Protein AF-A0A034W666-F1 (afdb_monomer)

Sequence (323 aa):
MLRTIAVLEVQRMRVHKQLEELELARQRYLNDPELLLQKLRNNEEIIAPNYMTIEKLPEITTNLDLLPPVDIKIKEESDPDTKPATVRGRVIDESKPETFNQLWSCEEQRRLEELLIEYPAEAIESRRYVKIAKALGNRTPQQVCSRVQKYFQKLHDAGLPIPGRRPKNRRGGQSKAKHFFRPTTFFPAFNVPVHMPEDDFLMGDLQTSSSPLPTDARKVLTETPLEDAIANGIEVQNDDDRERIIKILTMIKDEKLKTPEGYNPDPLAAMCETCRVRAISRLRFRCNTCYIYLNQCSDCIVTQLLAHNFEHLSHDVVTESDL

Foldseek 3Di:
DVVVVVLVVVVVVVVVVLVVQVVVLVVVCVVPVVVVVVCVVVVHDSGDDDDDDDDDDDDDPDCPVVDDPPPPPPPDDDDDDDDADDDPNHGDDPPDDPCPNDDQDLVNLVLLVVLCVVQDDDPDVLVSLCVSCVVSVSDDSVRSVVVLLVLQVVCVLVVHDRRDDRDPPDDDDPDDDDDPPDDDSSCPVSPDDPDDPPPPPDPPPPDDDDDDDDDDDDDDDDDDDDDPPPPDDDDPPDPLLVVLLVVLVVVLVVVCVVCVVDDDDDPPADAAPVPRPHHFDPFFKAFPVVRDTNRHYSVVVNVCSVVVNPPCSVTDIDTPVPD

InterPro domains:
  IPR001005 SANT/Myb domain [PS50090] (96-152)
  IPR001005 SANT/Myb domain [SM00717] (100-154)
  IPR001005 SANT/Myb domain [cd00167] (104-155)
  IPR009057 Homedomain-like superfamily [SSF46689] (83-157)
  IPR017930 Myb domain [PS51294] (104-156)
  IPR037830 ZZ-type zinc finger-containing protein 3 [PTHR22705] (75-316)

Radius of gyration: 34.13 Å; Cα contacts (8 Å, |Δi|>4): 183; chains: 1; bounding box: 84×70×83 Å

Mean predicted aligned error: 22.94 Å

Structure (mmCIF, N/CA/C/O backbone):
data_AF-A0A034W666-F1
#
_entry.id   AF-A0A034W666-F1
#
loop_
_atom_site.group_PDB
_atom_site.id
_atom_site.type_symbol
_atom_site.label_atom_id
_atom_site.label_alt_id
_atom_site.label_comp_id
_atom_site.label_asym_id
_atom_site.label_entity_id
_atom_site.label_seq_id
_atom_site.pdbx_PDB_ins_code
_atom_site.Cartn_x
_atom_site.Cartn_y
_atom_site.Cartn_z
_atom_site.occupancy
_atom_site.B_iso_or_equiv
_atom_site.auth_seq_id
_atom_site.auth_comp_id
_atom_site.auth_asym_id
_atom_site.auth_atom_id
_atom_site.pdbx_PDB_model_num
ATOM 1 N N . MET A 1 1 ? 7.575 -21.006 3.310 1.00 70.31 1 MET A N 1
ATOM 2 C CA . MET A 1 1 ? 7.474 -20.289 2.012 1.00 70.31 1 MET A CA 1
ATOM 3 C C . MET A 1 1 ? 6.401 -20.917 1.129 1.00 70.31 1 MET A C 1
ATOM 5 O O . MET A 1 1 ? 5.254 -20.747 1.494 1.00 70.31 1 MET A O 1
ATOM 9 N N . LEU A 1 2 ? 6.692 -21.681 0.061 1.00 76.06 2 LEU A N 1
ATOM 10 C CA . LEU A 1 2 ? 5.650 -22.131 -0.895 1.00 76.06 2 LEU A CA 1
ATOM 11 C C . LEU A 1 2 ? 4.461 -22.881 -0.257 1.00 76.06 2 LEU A C 1
ATOM 13 O O . LEU A 1 2 ? 3.321 -22.583 -0.590 1.00 76.06 2 LEU A O 1
ATOM 17 N N . ARG A 1 3 ? 4.706 -23.790 0.702 1.00 78.19 3 ARG A N 1
ATOM 18 C CA . ARG A 1 3 ? 3.624 -24.459 1.457 1.00 78.19 3 ARG A CA 1
ATOM 19 C C . ARG A 1 3 ? 2.762 -23.461 2.238 1.00 78.19 3 ARG A C 1
ATOM 21 O O . ARG A 1 3 ? 1.547 -23.511 2.136 1.00 78.19 3 ARG A O 1
ATOM 28 N N . THR A 1 4 ? 3.394 -22.530 2.954 1.00 81.88 4 THR A N 1
ATOM 29 C CA . THR A 1 4 ? 2.714 -21.456 3.695 1.00 81.88 4 THR A CA 1
ATOM 30 C C . THR A 1 4 ? 1.867 -20.585 2.767 1.00 81.88 4 THR A C 1
ATOM 32 O O . THR A 1 4 ? 0.729 -20.290 3.091 1.00 81.88 4 THR A O 1
ATOM 35 N N . ILE A 1 5 ? 2.393 -20.214 1.593 1.00 84.44 5 ILE A N 1
ATOM 36 C CA . ILE A 1 5 ? 1.669 -19.400 0.603 1.00 84.44 5 ILE A CA 1
ATOM 37 C C . ILE A 1 5 ? 0.406 -20.134 0.133 1.00 84.44 5 ILE A C 1
ATOM 39 O O . ILE A 1 5 ? -0.671 -19.553 0.177 1.00 84.44 5 ILE A O 1
ATOM 43 N N . ALA A 1 6 ? 0.512 -21.420 -0.217 1.00 85.75 6 ALA A N 1
ATOM 44 C CA . ALA A 1 6 ? -0.645 -22.225 -0.611 1.00 85.75 6 ALA A CA 1
ATOM 45 C C . ALA A 1 6 ? -1.686 -22.373 0.521 1.00 85.75 6 ALA A C 1
ATOM 47 O O . ALA A 1 6 ? -2.885 -22.318 0.263 1.00 85.75 6 ALA A O 1
ATOM 48 N N . VAL A 1 7 ? -1.249 -22.519 1.779 1.00 84.94 7 VAL A N 1
ATOM 49 C CA . VAL A 1 7 ? -2.152 -22.565 2.945 1.00 84.94 7 VAL A CA 1
ATOM 50 C C . VAL A 1 7 ? -2.870 -21.225 3.147 1.00 84.94 7 VAL A C 1
ATOM 52 O O . VAL A 1 7 ? -4.089 -21.214 3.296 1.00 84.94 7 VAL A O 1
ATOM 55 N N . LEU A 1 8 ? -2.149 -20.101 3.082 1.00 86.81 8 LEU A N 1
ATOM 56 C CA . LEU A 1 8 ? -2.721 -18.753 3.195 1.00 86.81 8 LEU A CA 1
ATOM 57 C C . LEU A 1 8 ? -3.698 -18.440 2.049 1.00 86.81 8 LEU A C 1
ATOM 59 O O . LEU A 1 8 ? -4.716 -17.788 2.264 1.00 86.81 8 LEU A O 1
ATOM 63 N N . GLU A 1 9 ? -3.426 -18.925 0.838 1.00 87.75 9 GLU A N 1
ATOM 64 C CA . GLU A 1 9 ? -4.308 -18.765 -0.322 1.00 87.75 9 GLU A CA 1
ATOM 65 C C . GLU A 1 9 ? -5.618 -19.556 -0.159 1.00 87.75 9 GLU A C 1
ATOM 67 O O . GLU A 1 9 ? -6.703 -19.017 -0.391 1.00 87.75 9 GLU A O 1
ATOM 72 N N . VAL A 1 10 ? -5.546 -20.792 0.351 1.00 88.06 10 VAL A N 1
ATOM 73 C CA . VAL A 1 10 ? -6.731 -21.584 0.725 1.00 88.06 10 VAL A CA 1
ATOM 74 C C . VAL A 1 10 ? -7.510 -20.927 1.871 1.00 88.06 10 VAL A C 1
ATOM 76 O O . VAL A 1 10 ? -8.738 -20.851 1.801 1.00 88.06 10 VAL A O 1
ATOM 79 N N . GLN A 1 11 ? -6.828 -20.397 2.892 1.00 86.56 11 GLN A N 1
ATOM 80 C CA . GLN A 1 11 ? -7.461 -19.648 3.987 1.00 86.56 11 GLN A CA 1
ATOM 81 C C . GLN A 1 11 ? -8.176 -18.394 3.469 1.00 86.56 11 GLN A C 1
ATOM 83 O O . GLN A 1 11 ? -9.339 -18.178 3.797 1.00 86.56 11 GLN A O 1
ATOM 88 N N . ARG A 1 12 ? -7.544 -17.614 2.582 1.00 88.81 12 ARG A N 1
ATOM 89 C CA . ARG A 1 12 ? -8.166 -16.446 1.940 1.00 88.81 12 ARG A CA 1
ATOM 90 C C . ARG A 1 12 ? -9.440 -16.822 1.176 1.00 88.81 12 ARG A C 1
ATOM 92 O O . ARG A 1 12 ? -10.461 -16.158 1.341 1.00 88.81 12 ARG A O 1
ATOM 99 N N . MET A 1 13 ? -9.405 -17.880 0.361 1.00 88.50 13 MET A N 1
ATOM 100 C CA . MET A 1 13 ? -10.602 -18.356 -0.349 1.00 88.50 13 MET A CA 1
ATOM 101 C C . MET A 1 13 ? -11.704 -18.806 0.621 1.00 88.50 13 MET A C 1
ATOM 103 O O . MET A 1 13 ? -12.879 -18.520 0.390 1.00 88.50 13 MET A O 1
ATOM 107 N N . ARG A 1 14 ? -11.338 -19.468 1.728 1.00 86.19 14 ARG A N 1
ATOM 108 C CA . ARG A 1 14 ? -12.293 -19.887 2.763 1.00 86.19 14 ARG A CA 1
ATOM 109 C C . ARG A 1 14 ? -12.960 -18.690 3.446 1.00 86.19 14 ARG A C 1
ATOM 111 O O . ARG A 1 14 ? -14.179 -18.718 3.594 1.00 86.19 14 ARG A O 1
ATOM 118 N N . VAL A 1 15 ? -12.199 -17.648 3.789 1.00 87.69 15 VAL A N 1
ATOM 119 C CA . VAL A 1 15 ? -12.720 -16.413 4.405 1.00 87.69 15 VAL A CA 1
ATOM 120 C C . VAL A 1 15 ? -13.689 -15.685 3.476 1.00 87.69 15 VAL A C 1
ATOM 122 O O . VAL A 1 15 ? -14.762 -15.292 3.925 1.00 87.69 15 VAL A O 1
ATOM 125 N N . HIS A 1 16 ? -13.369 -15.549 2.183 1.00 88.44 16 HIS A N 1
ATOM 126 C CA . HIS A 1 16 ? -14.298 -14.942 1.220 1.00 88.44 16 HIS A CA 1
ATOM 127 C C . HIS A 1 16 ? -15.628 -15.706 1.156 1.00 88.44 16 HIS A C 1
ATOM 129 O O . HIS A 1 16 ? -16.685 -15.096 1.293 1.00 88.44 16 HIS A O 1
ATOM 135 N N . LYS A 1 17 ? -15.587 -17.042 1.066 1.00 87.56 17 LYS A N 1
ATOM 136 C CA . LYS A 1 17 ? -16.807 -17.860 1.078 1.00 87.56 17 LYS A CA 1
ATOM 137 C C . LYS A 1 17 ? -17.590 -17.746 2.395 1.00 87.56 17 LYS A C 1
ATOM 139 O O . LYS A 1 17 ? -18.814 -17.712 2.381 1.00 87.56 17 LYS A O 1
ATOM 144 N N . GLN A 1 18 ? -16.907 -17.665 3.537 1.00 84.88 18 GLN A N 1
ATOM 145 C CA . GLN A 1 18 ? -17.558 -17.452 4.836 1.00 84.88 18 GLN A CA 1
ATOM 146 C C . GLN A 1 18 ? -18.241 -16.080 4.922 1.00 84.88 18 GLN A C 1
ATOM 148 O O . GLN A 1 18 ? -19.297 -15.975 5.540 1.00 84.88 18 GLN A O 1
ATOM 153 N N . LEU A 1 19 ? -17.685 -15.045 4.286 1.00 88.94 19 LEU A N 1
ATOM 154 C CA . LEU A 1 19 ? -18.314 -13.726 4.201 1.00 88.94 19 LEU A CA 1
ATOM 155 C C . LEU A 1 19 ? -19.605 -13.765 3.362 1.00 88.94 19 LEU A C 1
ATOM 157 O O . LEU A 1 19 ? -20.614 -13.209 3.785 1.00 88.94 19 LEU A O 1
ATOM 161 N N . GLU A 1 20 ? -19.605 -14.488 2.237 1.00 90.69 20 GLU A N 1
ATOM 162 C CA . GLU A 1 20 ? -20.809 -14.737 1.424 1.00 90.69 20 GLU A CA 1
ATOM 163 C C . GLU A 1 20 ? -21.875 -15.533 2.208 1.00 90.69 20 GLU A C 1
ATOM 165 O O . GLU A 1 20 ? -23.054 -15.177 2.211 1.00 90.69 20 GLU A O 1
ATOM 170 N N . GLU A 1 21 ? -21.470 -16.588 2.928 1.00 87.56 21 GLU A N 1
ATOM 171 C CA . GLU A 1 21 ? -22.357 -17.380 3.795 1.00 87.56 21 GLU A CA 1
ATOM 172 C C . GLU A 1 21 ? -22.976 -16.519 4.920 1.00 87.56 21 GLU A C 1
ATOM 174 O O . GLU A 1 21 ? -24.171 -16.644 5.207 1.00 87.56 21 GLU A O 1
ATOM 179 N N . LEU A 1 22 ? -22.196 -15.607 5.517 1.00 87.88 22 LEU A N 1
ATOM 180 C CA . LEU A 1 22 ? -22.657 -14.632 6.515 1.00 87.88 22 LEU A CA 1
ATOM 181 C C . LEU A 1 22 ? -23.638 -13.609 5.933 1.00 87.88 22 LEU A C 1
ATOM 183 O O . LEU A 1 22 ? -24.642 -13.293 6.573 1.00 87.88 22 LEU A O 1
ATOM 187 N N . GLU A 1 23 ? -23.372 -13.088 4.736 1.00 89.94 23 GLU A N 1
ATOM 188 C CA . GLU A 1 23 ? -24.244 -12.116 4.079 1.00 89.94 23 GLU A CA 1
ATOM 189 C C . GLU A 1 23 ? -25.596 -12.740 3.705 1.00 89.94 23 GLU A C 1
ATOM 191 O O . GLU A 1 23 ? -26.646 -12.166 4.004 1.00 89.94 23 GLU A O 1
ATOM 196 N N . LEU A 1 24 ? -25.595 -13.963 3.165 1.00 90.00 24 LEU A N 1
ATOM 197 C CA . LEU A 1 24 ? -26.819 -14.722 2.898 1.00 90.00 24 LEU A CA 1
ATOM 198 C C . LEU A 1 24 ? -27.593 -15.048 4.184 1.00 90.00 24 LEU A C 1
ATOM 200 O O . LEU A 1 24 ? -28.823 -14.966 4.196 1.00 90.00 24 LEU A O 1
ATOM 204 N N . ALA A 1 25 ? -26.904 -15.398 5.275 1.00 86.81 25 ALA A N 1
ATOM 205 C CA . ALA A 1 25 ? -27.544 -15.601 6.574 1.00 86.81 25 ALA A CA 1
ATOM 206 C C . ALA A 1 25 ? -28.193 -14.302 7.082 1.00 86.81 25 ALA A C 1
ATOM 208 O O . ALA A 1 25 ? -29.365 -14.308 7.461 1.00 86.81 25 ALA A O 1
ATOM 209 N N . ARG A 1 26 ? -27.477 -13.172 7.010 1.00 89.44 26 ARG A N 1
ATOM 210 C CA . ARG A 1 26 ? -27.991 -11.843 7.372 1.00 89.44 26 ARG A CA 1
ATOM 211 C C . ARG A 1 26 ? -29.237 -11.479 6.563 1.00 89.44 26 ARG A C 1
ATOM 213 O O . ARG A 1 26 ? -30.221 -11.057 7.156 1.00 89.44 26 ARG A O 1
ATOM 220 N N . GLN A 1 27 ? -29.220 -11.664 5.242 1.00 92.62 27 GLN A N 1
ATOM 221 C CA . GLN A 1 27 ? -30.378 -11.387 4.382 1.00 92.62 27 GLN A CA 1
ATOM 222 C C . GLN A 1 27 ? -31.591 -12.252 4.760 1.00 92.62 27 GLN A C 1
ATOM 224 O O . GLN A 1 27 ? -32.694 -11.728 4.892 1.00 92.62 27 GLN A O 1
ATOM 229 N N . ARG A 1 28 ? -31.397 -13.554 5.017 1.00 89.62 28 ARG A N 1
ATOM 230 C CA . ARG A 1 28 ? -32.479 -14.457 5.456 1.00 89.62 28 ARG A CA 1
ATOM 231 C C . ARG A 1 28 ? -33.118 -14.005 6.770 1.00 89.62 28 ARG A C 1
ATOM 233 O O . ARG A 1 28 ? -34.336 -13.921 6.844 1.00 89.62 28 ARG A O 1
ATOM 240 N N . TYR A 1 29 ? -32.312 -13.677 7.779 1.00 89.81 29 TYR A N 1
ATOM 241 C CA . TYR A 1 29 ? -32.825 -13.248 9.085 1.00 89.81 29 TYR A CA 1
ATOM 242 C C . TYR A 1 29 ? -33.398 -11.819 9.093 1.00 89.81 29 TYR A C 1
ATOM 244 O O . TYR A 1 29 ? -34.190 -11.497 9.972 1.00 89.81 29 TYR A O 1
ATOM 252 N N . LEU A 1 30 ? -33.018 -10.964 8.134 1.00 90.75 30 LEU A N 1
ATOM 253 C CA . LEU A 1 30 ? -33.656 -9.657 7.925 1.00 90.75 30 LEU A CA 1
ATOM 254 C C . LEU A 1 30 ? -35.027 -9.780 7.248 1.00 90.75 30 LEU A C 1
ATOM 256 O O . LEU A 1 30 ? -35.916 -8.994 7.559 1.00 90.75 30 LEU A O 1
ATOM 260 N N . ASN A 1 31 ? -35.195 -10.754 6.349 1.00 93.19 31 ASN A N 1
ATOM 261 C CA . ASN A 1 31 ? -36.478 -11.030 5.705 1.00 93.19 31 ASN A CA 1
ATOM 262 C C . ASN A 1 31 ? -37.458 -11.718 6.674 1.00 93.19 31 ASN A C 1
ATOM 264 O O . ASN A 1 31 ? -38.602 -11.287 6.776 1.00 93.19 31 ASN A O 1
ATOM 268 N N . ASP A 1 32 ? -36.989 -12.729 7.420 1.00 92.62 32 ASP A N 1
ATOM 269 C CA . ASP A 1 32 ? -37.791 -13.525 8.361 1.00 92.62 32 ASP A CA 1
ATOM 270 C C . ASP A 1 32 ? -37.267 -13.387 9.813 1.00 92.62 32 ASP A C 1
ATOM 272 O O . ASP A 1 32 ? -36.569 -14.277 10.322 1.00 92.62 32 ASP A O 1
ATOM 276 N N . PRO A 1 33 ? -37.587 -12.288 10.530 1.00 91.25 33 PRO A N 1
ATOM 277 C CA . PRO A 1 33 ? -37.061 -12.031 11.876 1.00 91.25 33 PRO A CA 1
ATOM 278 C C . PRO A 1 33 ? -37.563 -13.028 12.934 1.00 91.25 33 PRO A C 1
ATOM 280 O O . PRO A 1 33 ? -36.862 -13.302 13.911 1.00 91.25 33 PRO A O 1
ATOM 283 N N . GLU A 1 34 ? -38.743 -13.626 12.744 1.00 91.56 34 GLU A N 1
ATOM 284 C CA . GLU A 1 34 ? -39.281 -14.648 13.654 1.00 91.56 34 GLU A CA 1
ATOM 285 C C . GLU A 1 34 ? -38.410 -15.913 13.686 1.00 91.56 34 GLU A C 1
ATOM 287 O O . GLU A 1 34 ? -38.220 -16.512 14.746 1.00 91.56 34 GLU A O 1
ATOM 292 N N . LEU A 1 35 ? -37.806 -16.280 12.550 1.00 88.81 35 LEU A N 1
ATOM 293 C CA . LEU A 1 35 ? -36.934 -17.450 12.427 1.00 88.81 35 LEU A CA 1
ATOM 294 C C . LEU A 1 35 ? -35.630 -17.255 13.221 1.00 88.81 35 LEU A C 1
ATOM 296 O O . LEU A 1 35 ? -35.141 -18.189 13.860 1.00 88.81 35 LEU A O 1
ATOM 300 N N . LEU A 1 36 ? -35.101 -16.026 13.256 1.00 88.19 36 LEU A N 1
ATOM 301 C CA . LEU A 1 36 ? -33.965 -15.661 14.109 1.00 88.19 36 LEU A CA 1
ATOM 302 C C . LEU A 1 36 ? -34.319 -15.777 15.601 1.00 88.19 36 LEU A C 1
ATOM 304 O O . LEU A 1 36 ? -33.562 -16.373 16.369 1.00 88.19 36 LEU A O 1
ATOM 308 N N . LEU A 1 37 ? -35.480 -15.250 16.005 1.00 88.62 37 LEU A N 1
ATOM 309 C CA . LEU A 1 37 ? -35.960 -15.326 17.390 1.00 88.62 37 LEU A CA 1
ATOM 310 C C . LEU A 1 37 ? -36.222 -16.773 17.834 1.00 88.62 37 LEU A C 1
ATOM 312 O O . LEU A 1 37 ? -35.905 -17.132 18.968 1.00 88.62 37 LEU A O 1
ATOM 316 N N . GLN A 1 38 ? -36.747 -17.621 16.947 1.00 90.38 38 GLN A N 1
ATOM 317 C CA . GLN A 1 38 ? -36.952 -19.042 17.221 1.00 90.38 38 GLN A CA 1
ATOM 318 C C . GLN A 1 38 ? -35.623 -19.768 17.466 1.00 90.38 38 GLN A C 1
ATOM 320 O O . GLN A 1 38 ? -35.507 -20.492 18.456 1.00 90.38 38 GLN A O 1
ATOM 325 N N . LYS A 1 39 ? -34.604 -19.531 16.629 1.00 86.50 39 LYS A N 1
ATOM 326 C CA . LYS A 1 39 ? -33.263 -20.104 16.822 1.00 86.50 39 LYS A CA 1
ATOM 327 C C . LYS A 1 39 ? -32.606 -19.649 18.120 1.00 86.50 39 LYS A C 1
ATOM 329 O O . LYS A 1 39 ? -32.098 -20.484 18.865 1.00 86.50 39 LYS A O 1
ATOM 334 N N . LEU A 1 40 ? -32.676 -18.349 18.422 1.00 87.88 40 LEU A N 1
ATOM 335 C CA . LEU A 1 40 ? -32.203 -17.786 19.691 1.00 87.88 40 LEU A CA 1
ATOM 336 C C . LEU A 1 40 ? -32.884 -18.460 20.891 1.00 87.88 40 LEU A C 1
ATOM 338 O O . LEU A 1 40 ? -32.209 -18.873 21.829 1.00 87.88 40 LEU A O 1
ATOM 342 N N . ARG A 1 41 ? -34.211 -18.635 20.845 1.00 90.25 41 ARG A N 1
ATOM 343 C CA . ARG A 1 41 ? -34.979 -19.287 21.918 1.00 90.25 41 ARG A CA 1
ATOM 344 C C . ARG A 1 41 ? -34.629 -20.769 22.090 1.00 90.25 41 ARG A C 1
ATOM 346 O O . ARG A 1 41 ? -34.693 -21.279 23.205 1.00 90.25 41 ARG A O 1
ATOM 353 N N . ASN A 1 42 ? -34.265 -21.448 21.006 1.00 90.44 42 ASN A N 1
ATOM 354 C CA . ASN A 1 42 ? -33.868 -22.855 21.013 1.00 90.44 42 ASN A CA 1
ATOM 355 C C . ASN A 1 42 ? -32.372 -23.073 21.347 1.00 90.44 42 ASN A C 1
ATOM 357 O O . ASN A 1 42 ? -31.953 -24.221 21.467 1.00 90.44 42 ASN A O 1
ATOM 361 N N . ASN A 1 43 ? -31.572 -22.006 21.505 1.00 83.00 43 ASN A N 1
ATOM 362 C CA . ASN A 1 43 ? -30.100 -22.050 21.554 1.00 83.00 43 ASN A CA 1
ATOM 363 C C . ASN A 1 43 ? -29.462 -22.761 20.340 1.00 83.00 43 ASN A C 1
ATOM 365 O O . ASN A 1 43 ? -28.438 -23.433 20.459 1.00 83.00 43 ASN A O 1
ATOM 369 N N . GLU A 1 44 ? -30.067 -22.613 19.160 1.00 83.06 44 GLU A N 1
ATOM 370 C CA . GLU A 1 44 ? -29.519 -23.129 17.905 1.00 83.06 44 GLU A CA 1
ATOM 371 C C . GLU A 1 44 ? -28.461 -22.181 17.326 1.00 83.06 44 GLU A C 1
ATOM 373 O O . GLU A 1 44 ? -28.592 -20.955 17.380 1.00 83.06 44 GLU A O 1
ATOM 378 N N . GLU A 1 45 ? -27.428 -22.746 16.699 1.00 76.12 45 GLU A N 1
ATOM 379 C CA . GLU A 1 45 ? -26.384 -21.966 16.038 1.00 76.12 45 GLU A CA 1
ATOM 380 C C . GLU A 1 45 ? -26.968 -21.138 14.875 1.00 76.12 45 GLU A C 1
ATOM 382 O O . GLU A 1 45 ? -27.478 -21.645 13.869 1.00 76.12 45 GLU A O 1
ATOM 387 N N . ILE A 1 46 ? -26.894 -19.812 15.020 1.00 77.38 46 ILE A N 1
ATOM 388 C CA . ILE A 1 46 ? -27.386 -18.841 14.031 1.00 77.38 46 ILE A CA 1
ATOM 389 C C . ILE A 1 46 ? -26.526 -18.898 12.755 1.00 77.38 46 ILE A C 1
ATOM 391 O O . ILE A 1 46 ? -27.035 -18.729 11.643 1.00 77.38 46 ILE A O 1
ATOM 395 N N . ILE A 1 47 ? -25.228 -19.158 12.932 1.00 74.50 47 ILE A N 1
ATOM 396 C CA . ILE A 1 47 ? -24.163 -19.255 11.927 1.00 74.50 47 ILE A CA 1
ATOM 397 C C . ILE A 1 47 ? -23.277 -20.444 12.329 1.00 74.50 47 ILE A C 1
ATOM 399 O O . ILE A 1 47 ? -23.045 -20.648 13.518 1.00 74.50 47 ILE A O 1
ATOM 403 N N . ALA A 1 48 ? -22.760 -21.204 11.359 1.00 70.19 48 ALA A N 1
ATOM 404 C CA . ALA A 1 48 ? -21.899 -22.356 11.632 1.00 70.19 48 ALA A CA 1
ATOM 405 C C . ALA A 1 48 ? -20.572 -21.962 12.333 1.00 70.19 48 ALA A C 1
ATOM 407 O O . ALA A 1 48 ? -19.970 -20.943 11.971 1.00 70.19 48 ALA A O 1
ATOM 408 N N . PRO A 1 49 ? -20.066 -22.773 13.283 1.00 65.06 49 PRO A N 1
ATOM 409 C CA . PRO A 1 49 ? -18.838 -22.491 14.016 1.00 65.06 49 PRO A CA 1
ATOM 410 C C . PRO A 1 49 ? -17.619 -22.581 13.090 1.00 65.06 49 PRO A C 1
ATOM 412 O O . PRO A 1 49 ? -17.195 -23.647 12.639 1.00 65.06 49 PRO A O 1
ATOM 415 N N . ASN A 1 50 ? -17.045 -21.418 12.793 1.00 62.81 50 ASN A N 1
ATOM 416 C CA . ASN A 1 50 ? -15.964 -21.266 11.827 1.00 62.81 50 ASN A CA 1
ATOM 417 C C . ASN A 1 50 ? -14.584 -21.453 12.475 1.00 62.81 50 ASN A C 1
ATOM 419 O O . ASN A 1 50 ? -13.825 -20.501 12.649 1.00 62.81 50 ASN A O 1
ATOM 423 N N . TYR A 1 51 ? -14.233 -22.700 12.791 1.00 61.56 51 TYR A N 1
ATOM 424 C CA . TYR A 1 51 ? -12.871 -23.051 13.196 1.00 61.56 51 TYR A CA 1
ATOM 425 C C . TYR A 1 51 ? -11.910 -22.930 12.005 1.00 61.56 51 TYR A C 1
ATOM 427 O O . TYR A 1 51 ? -11.849 -23.810 11.146 1.00 61.56 51 TYR A O 1
ATOM 435 N N . MET A 1 52 ? -11.140 -21.841 11.956 1.00 67.62 52 MET A N 1
ATOM 436 C CA . MET A 1 52 ? -10.032 -21.684 11.016 1.00 67.62 52 MET A CA 1
ATOM 437 C C . MET A 1 52 ? -8.723 -21.521 11.787 1.00 67.62 52 MET A C 1
ATOM 439 O O . MET A 1 52 ? -8.503 -20.518 12.463 1.00 67.62 52 MET A O 1
ATOM 443 N N . THR A 1 53 ? -7.844 -22.517 11.689 1.00 72.38 53 THR A N 1
ATOM 444 C CA . THR A 1 53 ? -6.510 -22.465 12.296 1.00 72.38 53 THR A CA 1
ATOM 445 C C . THR A 1 53 ? -5.655 -21.445 11.553 1.00 72.38 53 THR A C 1
ATOM 447 O O . THR A 1 53 ? -5.368 -21.634 10.373 1.00 72.38 53 THR A O 1
ATOM 450 N N . ILE A 1 54 ? -5.244 -20.374 12.234 1.00 76.81 54 ILE A N 1
ATOM 451 C CA . ILE A 1 54 ? -4.334 -19.362 11.682 1.00 76.81 54 ILE A CA 1
ATOM 452 C C . ILE A 1 54 ? -2.952 -20.002 11.496 1.00 76.81 54 ILE A C 1
ATOM 454 O O . ILE A 1 54 ? -2.366 -20.513 12.452 1.00 76.81 54 ILE A O 1
ATOM 458 N N . GLU A 1 55 ? -2.430 -19.983 10.267 1.00 77.88 55 GLU A N 1
ATOM 459 C CA . GLU A 1 55 ? -1.110 -20.547 9.968 1.00 77.88 55 GLU A CA 1
ATOM 460 C C . GLU A 1 55 ? -0.012 -19.607 10.484 1.00 77.88 55 GLU A C 1
ATOM 462 O O . GLU A 1 55 ? -0.035 -18.403 10.221 1.00 77.88 55 GLU A O 1
ATOM 467 N N . LYS A 1 56 ? 0.978 -20.146 11.205 1.00 77.00 56 LYS A N 1
ATOM 468 C CA . LYS A 1 56 ? 2.113 -19.342 11.676 1.00 77.00 56 LYS A CA 1
ATOM 469 C C . LYS A 1 56 ? 3.026 -18.997 10.501 1.00 77.00 56 LYS A C 1
ATOM 471 O O . LYS A 1 56 ? 3.532 -19.882 9.810 1.00 77.00 56 LYS A O 1
ATOM 476 N N . LEU A 1 57 ? 3.256 -17.702 10.285 1.00 77.56 57 LEU A N 1
ATOM 477 C CA . LEU A 1 57 ? 4.187 -17.236 9.262 1.00 77.56 57 LEU A CA 1
ATOM 478 C C . LEU A 1 57 ? 5.614 -17.713 9.593 1.00 77.56 57 LEU A C 1
ATOM 480 O O . LEU A 1 57 ? 6.026 -17.628 10.749 1.00 77.56 57 LEU A O 1
ATOM 484 N N . PRO A 1 58 ? 6.385 -18.215 8.610 1.00 72.81 58 PRO A N 1
ATOM 485 C CA . PRO A 1 58 ? 7.785 -18.546 8.821 1.00 72.81 58 PRO A CA 1
ATOM 486 C C . PRO A 1 58 ? 8.585 -17.263 9.053 1.00 72.81 58 PRO A C 1
ATOM 488 O O . PRO A 1 58 ? 8.496 -16.330 8.255 1.00 72.81 58 PRO A O 1
ATOM 491 N N . GLU A 1 59 ? 9.399 -17.245 10.104 1.00 69.81 59 GLU A N 1
ATOM 492 C CA . GLU A 1 59 ? 10.320 -16.145 10.387 1.00 69.81 59 GLU A CA 1
ATOM 493 C C . GLU A 1 59 ? 11.325 -15.997 9.235 1.00 69.81 59 GLU A C 1
ATOM 495 O O . GLU A 1 59 ? 12.115 -16.898 8.937 1.00 69.81 59 GLU A O 1
ATOM 500 N N . ILE A 1 60 ? 11.264 -14.857 8.545 1.00 70.88 60 ILE A N 1
ATOM 501 C CA . ILE A 1 60 ? 12.204 -14.505 7.483 1.00 70.88 60 ILE A CA 1
ATOM 502 C C . ILE A 1 60 ? 13.295 -13.654 8.121 1.00 70.88 60 ILE A C 1
ATOM 504 O O . ILE A 1 60 ? 13.090 -12.465 8.349 1.00 70.88 60 ILE A O 1
ATOM 508 N N . THR A 1 61 ? 14.472 -14.233 8.353 1.00 59.69 61 THR A N 1
ATOM 509 C CA . THR A 1 61 ? 15.667 -13.452 8.686 1.00 59.69 61 THR A CA 1
ATOM 510 C C . THR A 1 61 ? 16.102 -12.643 7.463 1.00 59.69 61 THR A C 1
ATOM 512 O O . THR A 1 61 ? 16.830 -13.101 6.573 1.00 59.69 61 THR A O 1
ATOM 515 N N . THR A 1 62 ? 15.611 -11.408 7.379 1.00 57.25 62 THR A N 1
ATOM 516 C CA . THR A 1 62 ? 16.149 -10.408 6.460 1.00 57.25 62 THR A CA 1
ATOM 517 C C . THR A 1 62 ? 17.623 -10.210 6.803 1.00 57.25 62 THR A C 1
ATOM 519 O O . THR A 1 62 ? 17.999 -10.051 7.957 1.00 57.25 62 THR A O 1
ATOM 522 N N . ASN A 1 63 ? 18.503 -10.212 5.797 1.00 56.28 63 ASN A N 1
ATOM 523 C CA . ASN A 1 63 ? 19.951 -10.043 6.014 1.00 56.28 63 ASN A CA 1
ATOM 524 C C . ASN A 1 63 ? 20.316 -8.575 6.347 1.00 56.28 63 ASN A C 1
ATOM 526 O O . ASN A 1 63 ? 21.419 -8.131 6.045 1.00 56.28 63 ASN A O 1
ATOM 530 N N . LEU A 1 64 ? 19.371 -7.819 6.913 1.00 55.75 64 LEU A N 1
ATOM 531 C CA . LEU A 1 64 ? 19.542 -6.442 7.361 1.00 55.75 64 LEU A CA 1
ATOM 532 C C . LEU A 1 64 ? 20.344 -6.425 8.672 1.00 55.75 64 LEU A C 1
ATOM 534 O O . LEU A 1 64 ? 21.312 -5.682 8.774 1.00 55.75 64 LEU A O 1
ATOM 538 N N . ASP A 1 65 ? 20.055 -7.367 9.575 1.00 51.31 65 ASP A N 1
ATOM 539 C CA . ASP A 1 65 ? 20.757 -7.563 10.857 1.00 51.31 65 ASP A CA 1
ATOM 540 C C . ASP A 1 65 ? 22.181 -8.138 10.698 1.00 51.31 65 ASP A C 1
ATOM 542 O O . ASP A 1 65 ? 22.944 -8.231 11.657 1.00 51.31 65 ASP A O 1
ATOM 546 N N . LEU A 1 66 ? 22.546 -8.550 9.477 1.00 52.03 66 LEU A N 1
ATOM 547 C CA . LEU A 1 66 ? 23.875 -9.059 9.113 1.00 52.03 66 LEU A CA 1
ATOM 548 C C . LEU A 1 66 ? 24.681 -8.070 8.260 1.00 52.03 66 LEU A C 1
ATOM 550 O O . LEU A 1 66 ? 25.745 -8.429 7.746 1.00 52.03 66 LEU A O 1
ATOM 554 N N . LEU A 1 67 ? 24.199 -6.836 8.087 1.00 52.12 67 LEU A N 1
ATOM 555 C CA . LEU A 1 67 ? 25.020 -5.773 7.523 1.00 52.12 67 LEU A CA 1
ATOM 556 C C . LEU A 1 67 ? 26.060 -5.355 8.575 1.00 52.12 67 LEU A C 1
ATOM 558 O O . LEU A 1 67 ? 25.675 -4.822 9.616 1.00 52.12 67 LEU A O 1
ATOM 562 N N . PRO A 1 68 ? 27.374 -5.555 8.340 1.00 57.66 68 PRO A N 1
ATOM 563 C CA . PRO A 1 68 ? 28.367 -4.869 9.155 1.00 57.66 68 PRO A CA 1
ATOM 564 C C . PRO A 1 68 ? 28.169 -3.354 8.988 1.00 57.66 68 PRO A C 1
ATOM 566 O O . PRO A 1 68 ? 27.721 -2.935 7.911 1.00 57.66 68 PRO A O 1
ATOM 569 N N . PRO A 1 69 ? 28.529 -2.528 9.990 1.00 53.28 69 PRO A N 1
ATOM 570 C CA . PRO A 1 69 ? 28.528 -1.081 9.839 1.00 53.28 69 PRO A CA 1
ATOM 571 C C . PRO A 1 69 ? 29.291 -0.709 8.570 1.00 53.28 69 PRO A C 1
ATOM 573 O O . PRO A 1 69 ? 30.489 -0.972 8.439 1.00 53.28 69 PRO A O 1
ATOM 576 N N . VAL A 1 70 ? 28.573 -0.168 7.587 1.00 47.38 70 VAL A N 1
ATOM 577 C CA . VAL A 1 70 ? 29.213 0.355 6.389 1.00 47.38 70 VAL A CA 1
ATOM 578 C C . VAL A 1 70 ? 29.789 1.693 6.803 1.00 47.38 70 VAL A C 1
ATOM 580 O O . VAL A 1 70 ? 29.066 2.684 6.834 1.00 47.38 70 VAL A O 1
ATOM 583 N N . ASP A 1 71 ? 31.084 1.708 7.115 1.00 43.41 71 ASP A N 1
ATOM 584 C CA . ASP A 1 71 ? 31.869 2.936 7.192 1.00 43.41 71 ASP A CA 1
ATOM 585 C C . ASP A 1 71 ? 31.761 3.644 5.836 1.00 43.41 71 ASP A C 1
ATOM 587 O O . ASP A 1 71 ? 32.540 3.392 4.906 1.00 43.41 71 ASP A O 1
ATOM 591 N N . ILE A 1 72 ? 30.775 4.532 5.704 1.00 51.12 72 ILE A N 1
ATOM 592 C CA . ILE A 1 72 ? 30.697 5.473 4.597 1.00 51.12 72 ILE A CA 1
ATOM 593 C C . ILE A 1 72 ? 31.825 6.470 4.840 1.00 51.12 72 ILE A C 1
ATOM 595 O O . ILE A 1 72 ? 31.642 7.525 5.438 1.00 51.12 72 ILE A O 1
ATOM 599 N N . LYS A 1 73 ? 33.025 6.107 4.380 1.00 41.06 73 LYS A N 1
ATOM 600 C CA . LYS A 1 73 ? 34.140 7.035 4.219 1.00 41.06 73 LYS A CA 1
ATOM 601 C C . LYS A 1 73 ? 33.750 8.038 3.143 1.00 41.06 73 LYS A C 1
ATOM 603 O O . LYS A 1 73 ? 34.064 7.860 1.965 1.00 41.06 73 LYS A O 1
ATOM 608 N N . ILE A 1 74 ? 33.025 9.066 3.583 1.00 43.12 74 ILE A N 1
ATOM 609 C CA . ILE A 1 74 ? 32.847 10.323 2.871 1.00 43.12 74 ILE A CA 1
ATOM 610 C C . ILE A 1 74 ? 34.260 10.802 2.571 1.00 43.12 74 ILE A C 1
ATOM 612 O O . ILE A 1 74 ? 35.044 11.107 3.468 1.00 43.12 74 ILE A O 1
ATOM 616 N N . LYS A 1 75 ? 34.623 10.733 1.296 1.00 41.03 75 LYS A N 1
ATOM 617 C CA . LYS A 1 75 ? 35.909 11.214 0.833 1.00 41.03 75 LYS A CA 1
ATOM 618 C C . LYS A 1 75 ? 35.729 12.703 0.597 1.00 41.03 75 LYS A C 1
ATOM 620 O O . LYS A 1 75 ? 35.117 13.068 -0.400 1.00 41.03 75 LYS A O 1
ATOM 625 N N . GLU A 1 76 ? 36.225 13.511 1.527 1.00 43.00 76 GLU A N 1
ATOM 626 C CA . GLU A 1 76 ? 36.259 14.967 1.395 1.00 43.00 76 GLU A CA 1
ATOM 627 C C . GLU A 1 76 ? 36.832 15.346 0.023 1.00 43.00 76 GLU A C 1
ATOM 629 O O . GLU A 1 76 ? 37.885 14.843 -0.394 1.00 43.00 76 GLU A O 1
ATOM 634 N N . GLU A 1 77 ? 36.104 16.188 -0.710 1.00 40.88 77 GLU A N 1
ATOM 635 C CA . GLU A 1 77 ? 36.580 16.725 -1.977 1.00 40.88 77 GLU A CA 1
ATOM 636 C C . GLU A 1 77 ? 37.552 17.870 -1.684 1.00 40.88 77 GLU A C 1
ATOM 638 O O . GLU A 1 77 ? 37.184 18.900 -1.129 1.00 40.88 77 GLU A O 1
ATOM 643 N N . SER A 1 78 ? 38.821 17.665 -2.034 1.00 39.72 78 SER A N 1
ATOM 644 C CA . SER A 1 78 ? 39.844 18.710 -2.014 1.00 39.72 78 SER A CA 1
ATOM 645 C C . SER A 1 78 ? 39.702 19.619 -3.238 1.00 39.72 78 SER A C 1
ATOM 647 O O . SER A 1 78 ? 39.542 19.087 -4.340 1.00 39.72 78 SER A O 1
ATOM 649 N N . ASP A 1 79 ? 39.854 20.930 -3.032 1.00 36.31 79 ASP A N 1
ATOM 650 C CA . ASP A 1 79 ? 39.652 22.032 -3.991 1.00 36.31 79 ASP A CA 1
ATOM 651 C C . ASP A 1 79 ? 40.063 21.791 -5.466 1.00 36.31 79 ASP A C 1
ATOM 653 O O . ASP A 1 79 ? 41.049 21.094 -5.754 1.00 36.31 79 ASP A O 1
ATOM 657 N N . PRO A 1 80 ? 39.355 22.422 -6.427 1.00 48.72 80 PRO A N 1
ATOM 658 C CA . PRO A 1 80 ? 39.565 22.208 -7.848 1.00 48.72 80 PRO A CA 1
ATOM 659 C C . PRO A 1 80 ? 40.651 23.131 -8.418 1.00 48.72 80 PRO A C 1
ATOM 661 O O . PRO A 1 80 ? 40.349 24.194 -8.956 1.00 48.72 80 PRO A O 1
ATOM 664 N N . ASP A 1 81 ? 41.906 22.675 -8.434 1.00 45.62 81 ASP A N 1
ATOM 665 C CA . ASP A 1 81 ? 42.863 23.192 -9.419 1.00 45.62 81 ASP A CA 1
ATOM 666 C C . ASP A 1 81 ? 43.834 22.125 -9.976 1.00 45.62 81 ASP A C 1
ATOM 668 O O . ASP A 1 81 ? 44.346 21.250 -9.274 1.00 45.62 81 ASP A O 1
ATOM 672 N N . THR A 1 82 ? 44.077 22.218 -11.286 1.00 49.97 82 THR A N 1
ATOM 673 C CA . THR A 1 82 ? 45.168 21.583 -12.045 1.00 49.97 82 THR A CA 1
ATOM 674 C C . THR A 1 82 ? 45.256 20.039 -12.005 1.00 49.97 82 THR A C 1
ATOM 676 O O . THR A 1 82 ? 46.270 19.467 -11.597 1.00 49.97 82 THR A O 1
ATOM 679 N N . LYS A 1 83 ? 44.251 19.320 -12.547 1.00 46.53 83 LYS A N 1
ATOM 680 C CA . LYS A 1 83 ? 44.412 17.926 -13.050 1.00 46.53 83 LYS A CA 1
ATOM 681 C C . LYS A 1 83 ? 43.602 17.669 -14.336 1.00 46.53 83 LYS A C 1
ATOM 683 O O . LYS A 1 83 ? 42.457 18.106 -14.412 1.00 46.53 83 LYS A O 1
ATOM 688 N N . PRO A 1 84 ? 44.140 16.931 -15.332 1.00 48.38 84 PRO A N 1
ATOM 689 C CA . PRO A 1 84 ? 43.398 16.587 -16.546 1.00 48.38 84 PRO A CA 1
ATOM 690 C C . PRO A 1 84 ? 42.230 15.639 -16.241 1.00 48.38 84 P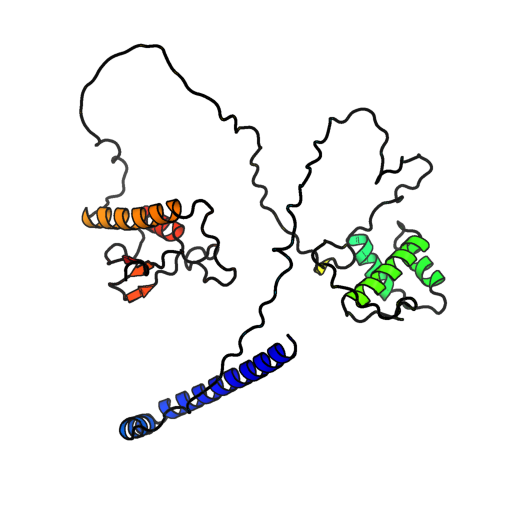RO A C 1
ATOM 692 O O . PRO A 1 84 ? 42.315 14.784 -15.355 1.00 48.38 84 PRO A O 1
ATOM 695 N N . ALA A 1 85 ? 41.141 15.770 -17.000 1.00 54.53 85 ALA A N 1
ATOM 696 C CA . ALA A 1 85 ? 39.906 15.029 -16.768 1.00 54.53 85 ALA A CA 1
ATOM 697 C C . ALA A 1 85 ? 40.118 13.499 -16.810 1.00 54.53 85 ALA A C 1
ATOM 699 O O . ALA A 1 85 ? 40.648 12.938 -17.775 1.00 54.53 85 ALA A O 1
ATOM 700 N N . THR A 1 86 ? 39.672 12.802 -15.759 1.00 56.94 86 THR A N 1
ATOM 701 C CA . THR A 1 86 ? 39.766 11.337 -15.645 1.00 56.94 86 THR A CA 1
ATOM 702 C C . THR A 1 86 ? 38.382 10.704 -15.497 1.00 56.94 86 THR A C 1
ATOM 704 O O . THR A 1 86 ? 37.747 10.773 -14.449 1.00 56.94 86 THR A O 1
ATOM 707 N N . VAL A 1 87 ? 37.904 10.007 -16.532 1.00 53.34 87 VAL A N 1
ATOM 708 C CA . VAL A 1 87 ? 36.627 9.272 -16.456 1.00 53.34 87 VAL A CA 1
ATOM 709 C C . VAL A 1 87 ? 36.886 7.855 -15.948 1.00 53.34 87 VAL A C 1
ATOM 711 O O . VAL A 1 87 ? 37.426 7.001 -16.658 1.00 53.34 87 VAL A O 1
ATOM 714 N N . ARG A 1 88 ? 36.478 7.604 -14.694 1.00 54.16 88 ARG A N 1
ATOM 715 C CA . ARG A 1 88 ? 36.607 6.314 -13.981 1.00 54.16 88 ARG A CA 1
ATOM 716 C C . ARG A 1 88 ? 38.031 5.737 -14.032 1.00 54.16 88 ARG A C 1
ATOM 718 O O . ARG A 1 88 ? 38.236 4.588 -14.424 1.00 54.16 88 ARG A O 1
ATOM 725 N N . GLY A 1 89 ? 39.013 6.546 -13.633 1.00 56.78 89 GLY A N 1
ATOM 726 C CA . GLY A 1 89 ? 40.400 6.101 -13.447 1.00 56.78 89 GLY A CA 1
ATOM 727 C C . GLY A 1 89 ? 41.198 5.881 -14.735 1.00 56.78 89 GLY A C 1
ATOM 728 O O . GLY A 1 89 ? 42.234 5.224 -14.699 1.00 56.78 89 GLY A O 1
ATOM 729 N N . ARG A 1 90 ? 40.742 6.412 -15.877 1.00 53.97 90 ARG A N 1
ATOM 730 C CA . ARG A 1 90 ? 41.545 6.508 -17.106 1.00 53.97 90 ARG A CA 1
ATOM 731 C C . ARG A 1 90 ? 41.681 7.970 -17.507 1.00 53.97 90 ARG A C 1
ATOM 733 O O . ARG A 1 90 ? 40.679 8.682 -17.544 1.00 53.97 90 ARG A O 1
ATOM 740 N N . VAL A 1 91 ? 42.906 8.385 -17.821 1.00 55.28 91 VAL A N 1
ATOM 741 C CA . VAL A 1 91 ? 43.194 9.701 -18.404 1.00 55.28 91 VAL A CA 1
ATOM 742 C C . VAL A 1 91 ? 42.485 9.795 -19.753 1.00 55.28 91 VAL A C 1
ATOM 744 O O . VAL A 1 91 ? 42.578 8.871 -20.576 1.00 55.28 91 VAL A O 1
ATOM 747 N N . ILE A 1 92 ? 41.730 10.872 -19.958 1.00 50.81 92 ILE A N 1
ATOM 748 C CA . ILE A 1 92 ? 41.184 11.210 -21.270 1.00 50.81 92 ILE A CA 1
ATOM 749 C C . ILE A 1 92 ? 42.341 11.783 -22.091 1.00 50.81 92 ILE A C 1
ATOM 751 O O . ILE A 1 92 ? 42.960 12.756 -21.682 1.00 50.81 92 ILE A O 1
ATOM 755 N N . ASP A 1 93 ? 42.632 11.148 -23.226 1.00 56.12 93 ASP A N 1
ATOM 756 C CA . ASP A 1 93 ? 43.458 11.755 -24.273 1.00 56.12 93 ASP A CA 1
ATOM 757 C C . ASP A 1 93 ? 42.500 12.301 -25.327 1.00 56.12 93 ASP A C 1
ATOM 759 O O . ASP A 1 93 ? 41.463 11.678 -25.578 1.00 56.12 93 ASP A O 1
ATOM 763 N N . GLU A 1 94 ? 42.889 13.375 -26.008 1.00 59.66 94 GLU A N 1
ATOM 764 C CA . GLU A 1 94 ? 42.138 13.998 -27.112 1.00 59.66 94 GLU A CA 1
ATOM 765 C C . GLU A 1 94 ? 41.878 13.042 -28.298 1.00 59.66 94 GLU A C 1
ATOM 767 O O . GLU A 1 94 ? 41.038 13.302 -29.153 1.00 59.66 94 GLU A O 1
ATOM 772 N N . SER A 1 95 ? 42.555 11.888 -28.335 1.00 61.44 95 SER A N 1
ATOM 773 C CA . SER A 1 95 ? 42.346 10.813 -29.314 1.00 61.44 95 SER A CA 1
ATOM 774 C C . SER A 1 95 ? 41.125 9.919 -29.043 1.00 61.44 95 SER A C 1
ATOM 776 O O . SER A 1 95 ? 40.822 9.033 -29.848 1.00 61.44 95 SER A O 1
ATOM 778 N N . LYS A 1 96 ? 40.432 10.087 -27.908 1.00 65.69 96 LYS A N 1
ATOM 779 C CA . LYS A 1 96 ? 39.306 9.232 -27.496 1.00 65.69 96 LYS A CA 1
ATOM 780 C C . LYS A 1 96 ? 37.974 9.926 -27.811 1.00 65.69 96 LYS A C 1
ATOM 782 O O . LYS A 1 96 ? 37.810 11.088 -27.453 1.00 65.69 96 LYS A O 1
ATOM 787 N N . PRO A 1 97 ? 36.997 9.234 -28.430 1.00 63.81 97 PRO A N 1
ATOM 788 C CA . PRO A 1 97 ? 35.698 9.830 -28.720 1.00 63.81 97 PRO A CA 1
ATOM 789 C C . PRO A 1 97 ? 34.967 10.191 -27.423 1.00 63.81 97 PRO A C 1
ATOM 791 O O . PRO A 1 97 ? 35.066 9.469 -26.432 1.00 63.81 97 PRO A O 1
ATOM 794 N N . GLU A 1 98 ? 34.169 11.254 -27.468 1.00 63.03 98 GLU A N 1
ATOM 795 C CA . GLU A 1 98 ? 33.394 11.808 -26.346 1.00 63.03 98 GLU A CA 1
ATOM 796 C C . GLU A 1 98 ? 32.580 10.750 -25.571 1.00 63.03 98 GLU A C 1
ATOM 798 O O . GLU A 1 98 ? 32.460 10.798 -24.347 1.00 63.03 98 GLU A O 1
ATOM 803 N N . THR A 1 99 ? 32.099 9.714 -26.268 1.00 62.25 99 THR A N 1
ATOM 804 C CA . THR A 1 99 ? 31.318 8.602 -25.703 1.00 62.25 99 THR A CA 1
ATOM 805 C C . THR A 1 99 ? 32.151 7.504 -25.019 1.00 62.25 99 THR A C 1
ATOM 807 O O . THR A 1 99 ? 31.614 6.475 -24.584 1.00 62.25 99 THR A O 1
ATOM 810 N N . PHE A 1 100 ? 33.469 7.693 -24.883 1.00 64.12 100 PHE A N 1
ATOM 811 C CA . PHE A 1 100 ? 34.376 6.752 -24.227 1.00 64.12 100 PHE A CA 1
ATOM 812 C C . PHE A 1 100 ? 34.068 6.616 -22.728 1.00 64.12 100 PHE A C 1
ATOM 814 O O . PHE A 1 100 ? 34.115 7.572 -21.962 1.00 64.12 100 PHE A O 1
ATOM 821 N N . ASN A 1 101 ? 33.780 5.385 -22.290 1.00 69.12 101 ASN A N 1
ATOM 822 C CA . ASN A 1 101 ? 33.471 5.032 -20.894 1.00 69.12 101 ASN A CA 1
ATOM 823 C C . ASN A 1 101 ? 32.220 5.724 -20.288 1.00 69.12 101 ASN A C 1
ATOM 825 O O . ASN A 1 101 ? 31.931 5.542 -19.102 1.00 69.12 101 ASN A O 1
ATOM 829 N N . GLN A 1 102 ? 31.424 6.433 -21.099 1.00 77.44 102 GLN A N 1
ATOM 830 C CA . GLN A 1 102 ? 30.108 6.936 -20.701 1.00 77.44 102 GLN A CA 1
ATOM 831 C C . GLN A 1 102 ? 29.151 5.775 -20.385 1.00 77.44 102 GLN A C 1
ATOM 833 O O . GLN A 1 102 ? 29.032 4.816 -21.159 1.00 77.44 102 GLN A O 1
ATOM 838 N N . LEU A 1 103 ? 28.427 5.877 -19.266 1.00 80.25 103 LEU A N 1
ATOM 839 C CA . LEU A 1 103 ? 27.325 4.968 -18.941 1.00 80.25 103 LEU A CA 1
ATOM 840 C C . LEU A 1 103 ? 26.184 5.145 -19.956 1.00 80.25 103 LEU A C 1
ATOM 842 O O . LEU A 1 103 ? 26.095 6.174 -20.612 1.00 80.25 103 LEU A O 1
ATOM 846 N N . TRP A 1 104 ? 25.312 4.142 -20.064 1.00 83.06 104 TRP A N 1
ATOM 847 C CA . TRP A 1 104 ? 24.058 4.264 -20.814 1.00 83.06 104 TRP A CA 1
ATOM 848 C C . TRP A 1 104 ? 23.031 5.036 -19.988 1.00 83.06 104 TRP A C 1
ATOM 850 O O . TRP A 1 104 ? 22.740 4.599 -18.865 1.00 83.06 104 TRP A O 1
ATOM 860 N N . SER A 1 105 ? 22.471 6.108 -20.549 1.00 84.75 105 SER A N 1
ATOM 861 C CA . SER A 1 105 ? 21.376 6.873 -19.944 1.00 84.75 105 SER A CA 1
ATOM 862 C C . SER A 1 105 ? 20.045 6.102 -19.987 1.00 84.75 105 SER A C 1
ATOM 864 O O . SER A 1 105 ? 19.910 5.076 -20.662 1.00 84.75 105 SER A O 1
ATOM 866 N N . CYS A 1 106 ? 19.042 6.584 -19.248 1.00 80.12 106 CYS A N 1
ATOM 867 C CA . CYS A 1 106 ? 17.690 6.018 -19.288 1.00 80.12 106 CYS A CA 1
ATOM 868 C C . CYS A 1 106 ? 17.005 6.236 -20.650 1.00 80.12 106 CYS A C 1
ATOM 870 O O . CYS A 1 106 ? 16.257 5.371 -21.101 1.00 80.12 106 CYS A O 1
ATOM 872 N N . GLU A 1 107 ? 17.291 7.353 -21.320 1.00 84.62 107 GLU A N 1
ATOM 873 C CA . GLU A 1 107 ? 16.757 7.683 -22.647 1.00 84.62 107 GLU A CA 1
ATOM 874 C C . GLU A 1 107 ? 17.384 6.808 -23.736 1.00 84.62 107 GLU A C 1
ATOM 876 O O . GLU A 1 107 ? 16.670 6.235 -24.557 1.00 84.62 107 GLU A O 1
ATOM 881 N N . GLU A 1 108 ? 18.707 6.613 -23.693 1.00 85.94 108 GLU A N 1
ATOM 882 C CA . GLU A 1 108 ? 19.410 5.696 -24.598 1.00 85.94 108 GLU A CA 1
ATOM 883 C C . GLU A 1 108 ? 18.920 4.253 -24.445 1.00 85.94 108 GLU A C 1
ATOM 885 O O . GLU A 1 108 ? 18.821 3.530 -25.437 1.00 85.94 108 GLU A O 1
ATOM 890 N N . GLN A 1 109 ? 18.604 3.818 -23.217 1.00 87.81 109 GLN A N 1
ATOM 891 C CA . GLN A 1 109 ? 17.992 2.508 -22.998 1.00 87.81 109 GLN A CA 1
ATOM 892 C C . GLN A 1 109 ? 16.591 2.439 -23.613 1.00 87.81 109 GLN A C 1
ATOM 894 O O . GLN A 1 109 ? 16.313 1.478 -24.324 1.00 87.81 109 GLN A O 1
ATOM 899 N N . ARG A 1 110 ? 15.720 3.426 -23.362 1.00 86.88 110 ARG A N 1
ATOM 900 C CA . ARG A 1 110 ? 14.347 3.426 -23.896 1.00 86.88 110 ARG A CA 1
ATOM 901 C C . ARG A 1 110 ? 14.357 3.363 -25.425 1.00 86.88 110 ARG A C 1
ATOM 903 O O . ARG A 1 110 ? 13.717 2.495 -26.009 1.00 86.88 110 ARG A O 1
ATOM 910 N N . ARG A 1 111 ? 15.189 4.191 -26.061 1.00 89.25 111 ARG A N 1
ATOM 911 C CA . ARG A 1 111 ? 15.360 4.203 -27.519 1.00 89.25 111 ARG A CA 1
ATOM 912 C C . ARG A 1 111 ? 15.964 2.898 -28.051 1.00 89.25 111 ARG A C 1
ATOM 914 O O . ARG A 1 111 ? 15.604 2.455 -29.135 1.00 89.25 111 ARG A O 1
ATOM 921 N N . LEU A 1 112 ? 16.849 2.236 -27.298 1.00 90.56 112 LEU A N 1
ATOM 922 C CA . LEU A 1 112 ? 17.318 0.886 -27.638 1.00 90.56 112 LEU A CA 1
ATOM 923 C C . LEU A 1 112 ? 16.183 -0.151 -27.575 1.00 90.56 112 LEU A C 1
ATOM 925 O O . LEU A 1 112 ? 16.142 -1.039 -28.420 1.00 90.56 112 LEU A O 1
ATOM 929 N N . GLU A 1 113 ? 15.285 -0.064 -26.595 1.00 89.62 113 GLU A N 1
ATOM 930 C CA . GLU A 1 113 ? 14.142 -0.977 -26.449 1.00 89.62 113 GLU A CA 1
ATOM 931 C C . GLU A 1 113 ? 13.119 -0.788 -27.580 1.00 89.62 113 GLU A C 1
ATOM 933 O O . GLU A 1 113 ? 12.710 -1.774 -28.193 1.00 89.62 113 GLU A O 1
ATOM 938 N N . GLU A 1 114 ? 12.810 0.458 -27.947 1.00 90.44 114 GLU A N 1
ATOM 939 C CA . GLU A 1 114 ? 12.003 0.810 -29.128 1.00 90.44 114 GLU A CA 1
ATOM 940 C C . GLU A 1 114 ? 12.617 0.239 -30.422 1.00 90.44 114 GLU A C 1
ATOM 942 O O . GLU A 1 114 ? 11.956 -0.480 -31.174 1.00 90.44 114 GLU A O 1
ATOM 947 N N . LEU A 1 115 ? 13.920 0.453 -30.643 1.00 89.75 115 LEU A N 1
ATOM 948 C CA . LEU A 1 115 ? 14.638 -0.058 -31.818 1.00 89.75 115 LEU A CA 1
ATOM 949 C C . LEU A 1 115 ? 14.767 -1.593 -31.840 1.00 89.75 115 LEU A C 1
ATOM 951 O O . LEU A 1 115 ? 14.887 -2.189 -32.911 1.00 89.75 115 LEU A O 1
ATOM 955 N N . LEU A 1 116 ? 14.738 -2.266 -30.686 1.00 87.19 116 LEU A N 1
ATOM 956 C CA . LEU A 1 116 ? 14.690 -3.731 -30.622 1.00 87.19 116 LEU A CA 1
ATOM 957 C C . LEU A 1 116 ? 13.327 -4.294 -31.054 1.00 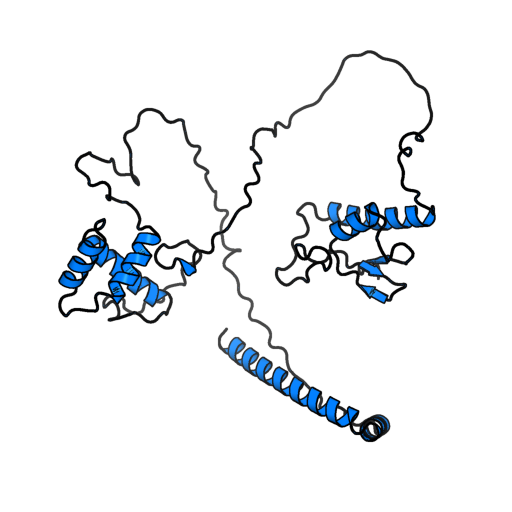87.19 116 LEU A C 1
ATOM 959 O O . LEU A 1 116 ? 13.281 -5.451 -31.481 1.00 87.19 116 LEU A O 1
ATOM 963 N N . ILE A 1 117 ? 12.256 -3.501 -30.956 1.00 86.12 117 ILE A N 1
ATOM 964 C CA . ILE A 1 117 ? 10.918 -3.833 -31.465 1.00 86.12 117 ILE A CA 1
ATOM 965 C C . ILE A 1 117 ? 10.840 -3.524 -32.969 1.00 86.12 117 ILE A C 1
ATOM 967 O O . ILE A 1 117 ? 10.425 -4.389 -33.737 1.00 86.12 117 ILE A O 1
ATOM 971 N N . GLU A 1 118 ? 11.296 -2.339 -33.398 1.00 87.69 118 GLU A N 1
ATOM 972 C CA . GLU A 1 118 ? 11.283 -1.902 -34.808 1.00 87.69 118 GLU A CA 1
ATOM 973 C C . GLU A 1 118 ? 12.133 -2.809 -35.716 1.00 87.69 118 GLU A C 1
ATOM 975 O O . GLU A 1 118 ? 11.708 -3.181 -36.810 1.00 87.69 118 GLU A O 1
ATOM 980 N N . TYR A 1 119 ? 13.322 -3.211 -35.253 1.00 85.94 119 TYR A N 1
ATOM 981 C CA . TYR A 1 119 ? 14.215 -4.118 -35.975 1.00 85.94 119 TYR A CA 1
ATOM 982 C C . TYR A 1 119 ? 14.142 -5.523 -35.354 1.00 85.94 119 TYR A C 1
ATOM 984 O O . TYR A 1 119 ? 14.858 -5.786 -34.380 1.00 85.94 119 TYR A O 1
ATOM 992 N N . PRO A 1 120 ? 13.323 -6.456 -35.887 1.00 82.50 120 PRO A N 1
ATOM 993 C CA . PRO A 1 120 ? 13.198 -7.815 -35.358 1.00 82.50 120 PRO A CA 1
ATOM 994 C C . PRO A 1 120 ? 14.470 -8.658 -35.564 1.00 82.50 120 PRO A C 1
ATOM 996 O O . PRO A 1 120 ? 15.473 -8.222 -36.134 1.00 82.50 120 PRO A O 1
ATOM 999 N N . ALA A 1 121 ? 14.460 -9.892 -35.053 1.00 76.19 121 ALA A N 1
ATOM 1000 C CA . ALA A 1 121 ? 15.605 -10.796 -35.120 1.00 76.19 121 ALA A CA 1
ATOM 1001 C C . ALA A 1 121 ? 15.895 -11.275 -36.559 1.00 76.19 121 ALA A C 1
ATOM 1003 O O . ALA A 1 121 ? 15.250 -12.189 -37.070 1.00 76.19 121 ALA A O 1
ATOM 1004 N N . GLU A 1 122 ? 16.905 -10.681 -37.196 1.00 81.50 122 GLU A N 1
ATOM 1005 C CA . GLU A 1 122 ? 17.451 -11.144 -38.475 1.00 81.50 122 GLU A CA 1
ATOM 1006 C C . GLU A 1 122 ? 18.303 -12.416 -38.319 1.00 81.50 122 GLU A C 1
ATOM 1008 O O . GLU A 1 122 ? 18.884 -12.671 -37.264 1.00 81.50 122 GLU A O 1
ATOM 1013 N N . ALA A 1 123 ? 18.476 -13.170 -39.412 1.00 73.56 123 ALA A N 1
ATOM 1014 C CA . ALA A 1 123 ? 19.364 -14.339 -39.459 1.00 73.56 123 ALA A CA 1
ATOM 1015 C C . ALA A 1 123 ? 20.838 -14.018 -39.123 1.00 73.56 123 ALA A C 1
ATOM 1017 O O . ALA A 1 123 ? 21.600 -14.914 -38.763 1.00 73.56 123 ALA A O 1
ATOM 1018 N N . ILE A 1 124 ? 21.245 -12.748 -39.240 1.00 82.06 124 ILE A N 1
ATOM 1019 C CA . ILE A 1 124 ? 22.587 -12.260 -38.911 1.00 82.06 124 ILE A CA 1
ATOM 1020 C C . ILE A 1 124 ? 22.446 -11.105 -37.912 1.00 82.06 124 ILE A C 1
ATOM 1022 O O . ILE A 1 124 ? 22.270 -9.949 -38.294 1.00 82.06 124 ILE A O 1
ATOM 1026 N N . GLU A 1 125 ? 22.558 -11.411 -36.617 1.00 83.88 125 GLU A N 1
ATOM 1027 C CA . GLU A 1 125 ? 22.381 -10.425 -35.539 1.00 83.88 125 GLU A CA 1
ATOM 1028 C C . GLU A 1 125 ? 23.333 -9.220 -35.645 1.00 83.88 125 GLU A C 1
ATOM 1030 O O . GLU A 1 125 ? 22.960 -8.106 -35.287 1.00 83.88 125 GLU A O 1
ATOM 1035 N N . SER A 1 126 ? 24.541 -9.390 -36.196 1.00 83.25 126 SER A N 1
ATOM 1036 C CA . SER A 1 126 ? 25.470 -8.268 -36.393 1.00 83.25 126 SER A CA 1
ATOM 1037 C C . SER A 1 126 ? 24.926 -7.206 -37.356 1.00 83.25 126 SER A C 1
ATOM 1039 O O . SER A 1 126 ? 25.134 -6.019 -37.116 1.00 83.25 126 SER A O 1
ATOM 1041 N N . ARG A 1 127 ? 24.163 -7.595 -38.391 1.00 85.75 127 ARG A N 1
ATOM 1042 C CA . ARG A 1 127 ? 23.492 -6.649 -39.303 1.00 85.75 127 ARG A CA 1
ATOM 1043 C C . ARG A 1 127 ? 22.382 -5.885 -38.582 1.00 85.75 127 ARG A C 1
ATOM 1045 O O . ARG A 1 127 ? 22.299 -4.666 -38.727 1.00 85.75 127 ARG A O 1
ATOM 1052 N N . ARG A 1 128 ? 21.615 -6.568 -37.724 1.00 90.25 128 ARG A N 1
ATOM 1053 C CA . ARG A 1 128 ? 20.620 -5.952 -36.828 1.00 90.25 128 ARG A CA 1
ATOM 1054 C C . ARG A 1 128 ? 21.264 -4.902 -35.910 1.00 90.25 128 ARG A C 1
ATOM 1056 O O . ARG A 1 128 ? 20.800 -3.766 -35.872 1.00 90.25 128 ARG A O 1
ATOM 1063 N N . TYR A 1 129 ? 22.368 -5.227 -35.230 1.00 91.69 129 TYR A N 1
ATOM 1064 C CA . TYR A 1 129 ? 23.051 -4.272 -34.341 1.00 91.69 129 TYR A CA 1
ATOM 1065 C C . TYR A 1 129 ? 23.662 -3.074 -35.089 1.00 91.69 129 TYR A C 1
ATOM 1067 O O . TYR A 1 129 ? 23.711 -1.982 -34.528 1.00 91.69 129 TYR A O 1
ATOM 1075 N N . VAL A 1 130 ? 24.080 -3.237 -36.352 1.00 91.56 130 VAL A N 1
ATOM 1076 C CA . VAL A 1 130 ? 24.522 -2.117 -37.207 1.00 91.56 130 VAL A CA 1
ATOM 1077 C C . VAL A 1 130 ? 23.368 -1.162 -37.532 1.00 91.56 130 VAL A C 1
ATOM 1079 O O . VAL A 1 130 ? 23.559 0.051 -37.452 1.00 91.56 130 VAL A O 1
ATOM 1082 N N . LYS A 1 131 ? 22.165 -1.675 -37.834 1.00 91.06 131 LYS A N 1
ATOM 1083 C CA . LYS A 1 131 ? 20.966 -0.839 -38.048 1.00 91.06 131 LYS A CA 1
ATOM 1084 C C . LYS A 1 131 ? 20.591 -0.054 -36.787 1.00 91.06 131 LYS A C 1
ATOM 1086 O O . LYS A 1 131 ? 20.438 1.161 -36.852 1.00 91.06 131 LYS A O 1
ATOM 1091 N N . ILE A 1 132 ? 20.548 -0.730 -35.636 1.00 90.12 132 ILE A N 1
ATOM 1092 C CA . ILE A 1 132 ? 20.233 -0.114 -34.336 1.00 90.12 132 ILE A CA 1
ATOM 1093 C C . ILE A 1 132 ? 21.270 0.961 -33.965 1.00 90.12 132 ILE A C 1
ATOM 1095 O O . ILE A 1 132 ? 20.898 2.065 -33.580 1.00 90.12 132 ILE A O 1
ATOM 1099 N N . ALA A 1 133 ? 22.569 0.688 -34.134 1.00 91.81 133 ALA A N 1
ATOM 1100 C CA . ALA A 1 133 ? 23.624 1.678 -33.899 1.00 91.81 133 ALA A CA 1
ATOM 1101 C C . ALA A 1 133 ? 23.482 2.913 -34.806 1.00 91.81 133 ALA A C 1
ATOM 1103 O O . ALA A 1 133 ? 23.601 4.040 -34.330 1.00 91.81 133 ALA A O 1
ATOM 1104 N N . LYS A 1 134 ? 23.154 2.715 -36.092 1.00 91.81 134 LYS A N 1
ATOM 1105 C CA . LYS A 1 134 ? 22.899 3.812 -37.037 1.00 91.81 134 LYS A CA 1
ATOM 1106 C C . LYS A 1 134 ? 21.687 4.667 -36.633 1.00 91.81 134 LYS A C 1
ATOM 1108 O O . LYS A 1 134 ? 21.732 5.877 -36.816 1.00 91.81 134 LYS A O 1
ATOM 1113 N N . ALA A 1 135 ? 20.638 4.064 -36.071 1.00 88.81 135 ALA A N 1
ATOM 1114 C CA . ALA A 1 135 ? 19.440 4.770 -35.602 1.00 88.81 135 ALA A CA 1
ATOM 1115 C C . ALA A 1 135 ? 19.608 5.457 -34.225 1.00 88.81 135 ALA A C 1
ATOM 1117 O O . ALA A 1 135 ? 18.895 6.419 -33.917 1.00 88.81 135 ALA A O 1
ATOM 1118 N N . LEU A 1 136 ? 20.554 4.984 -33.403 1.00 87.38 136 LEU A N 1
ATOM 1119 C CA . LEU A 1 136 ? 20.964 5.630 -32.149 1.00 87.38 136 LEU A CA 1
ATOM 1120 C C . LEU A 1 136 ? 21.947 6.789 -32.367 1.00 87.38 136 LEU A C 1
ATOM 1122 O O . LEU A 1 136 ? 21.931 7.731 -31.582 1.00 87.38 136 LEU A O 1
ATOM 1126 N N . GLY A 1 137 ? 22.825 6.708 -33.373 1.00 83.75 137 GLY A N 1
ATOM 1127 C CA . GLY A 1 137 ? 23.859 7.708 -33.686 1.00 83.75 137 GLY A CA 1
ATOM 1128 C C . GLY A 1 137 ? 25.039 7.735 -32.703 1.00 83.75 137 GLY A C 1
ATOM 1129 O O . GLY A 1 137 ? 26.194 7.739 -33.118 1.00 83.75 137 GLY A O 1
ATOM 1130 N N . ASN A 1 138 ? 24.757 7.666 -31.401 1.00 84.12 138 ASN A N 1
ATOM 1131 C CA . ASN A 1 138 ? 25.724 7.937 -30.331 1.00 84.12 138 ASN A CA 1
ATOM 1132 C C . ASN A 1 138 ? 26.525 6.701 -29.871 1.00 84.12 138 ASN A C 1
ATOM 1134 O O . ASN A 1 138 ? 27.461 6.828 -29.082 1.00 84.12 138 ASN A O 1
ATOM 1138 N N . ARG A 1 139 ? 26.169 5.485 -30.315 1.00 85.75 139 ARG A N 1
ATOM 1139 C CA . ARG A 1 139 ? 26.765 4.220 -29.833 1.00 85.75 139 ARG A CA 1
ATOM 1140 C C . ARG A 1 139 ? 27.170 3.295 -30.975 1.00 85.75 139 ARG A C 1
ATOM 1142 O O . ARG A 1 139 ? 26.472 3.177 -31.977 1.00 85.75 139 ARG A O 1
ATOM 1149 N N . THR A 1 140 ? 28.280 2.578 -30.802 1.00 88.88 140 THR A N 1
ATOM 1150 C CA . THR A 1 140 ?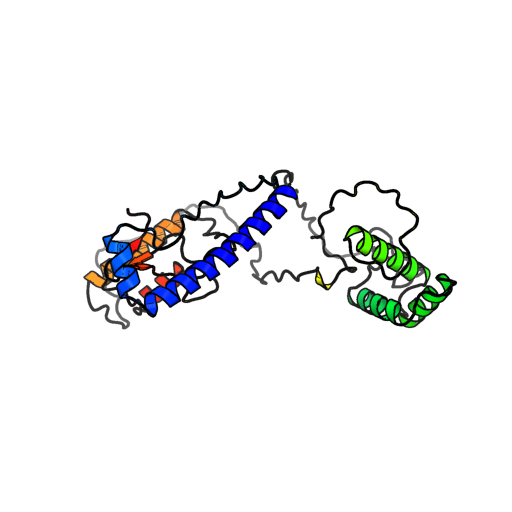 28.805 1.654 -31.821 1.00 88.88 140 THR A CA 1
ATOM 1151 C C . THR A 1 140 ? 28.040 0.319 -31.847 1.00 88.88 140 THR A C 1
ATOM 1153 O O . THR A 1 140 ? 27.512 -0.110 -30.815 1.00 88.88 140 THR A O 1
ATOM 1156 N N . PRO A 1 141 ? 28.032 -0.425 -32.975 1.00 89.12 141 PRO A N 1
ATOM 1157 C CA . PRO A 1 141 ? 27.369 -1.735 -33.065 1.00 89.12 141 PRO A CA 1
ATOM 1158 C C . PRO A 1 141 ? 27.840 -2.745 -32.002 1.00 89.12 141 PRO A C 1
ATOM 1160 O O . PRO A 1 141 ? 27.058 -3.563 -31.518 1.00 89.12 141 PRO A O 1
ATOM 1163 N N . GLN A 1 142 ? 29.111 -2.666 -31.592 1.00 87.50 142 GLN A N 1
ATOM 1164 C CA . GLN A 1 142 ? 29.687 -3.517 -30.547 1.00 87.50 142 GLN A CA 1
ATOM 1165 C C . GLN A 1 142 ? 29.214 -3.125 -29.138 1.00 87.50 142 GLN A C 1
ATOM 1167 O O . GLN A 1 142 ? 28.951 -4.004 -28.311 1.00 87.50 142 GLN A O 1
ATOM 1172 N N . GLN A 1 143 ? 29.062 -1.824 -28.858 1.00 88.88 143 GLN A N 1
ATOM 1173 C CA . GLN A 1 143 ? 28.443 -1.339 -27.620 1.00 88.88 143 GLN A CA 1
ATOM 1174 C C . GLN A 1 143 ? 26.971 -1.766 -27.536 1.00 88.88 143 GLN A C 1
ATOM 1176 O O . GLN A 1 143 ? 26.553 -2.263 -26.490 1.00 88.88 143 GLN A O 1
ATOM 1181 N N . VAL A 1 144 ? 26.217 -1.647 -28.638 1.00 89.69 144 VAL A N 1
ATOM 1182 C CA . VAL A 1 144 ? 24.819 -2.105 -28.746 1.00 89.69 144 VAL A CA 1
ATOM 1183 C C . VAL A 1 144 ? 24.720 -3.608 -28.476 1.00 89.69 144 VAL A C 1
ATOM 1185 O O . VAL A 1 144 ? 24.020 -4.003 -27.550 1.00 89.69 144 VAL A O 1
ATOM 1188 N N . CYS A 1 145 ? 25.480 -4.447 -29.188 1.00 88.69 145 CYS A N 1
ATOM 1189 C CA . CYS A 1 145 ? 25.521 -5.899 -28.965 1.00 88.69 145 CYS A CA 1
ATOM 1190 C C . CYS A 1 145 ? 25.795 -6.254 -27.487 1.00 88.69 145 CYS A C 1
ATOM 1192 O O . CYS A 1 145 ? 25.052 -7.013 -26.860 1.00 88.69 145 CYS A O 1
ATOM 1194 N N . SER A 1 146 ? 26.806 -5.612 -26.889 1.00 88.81 146 SER A N 1
ATOM 1195 C CA . SER A 1 146 ? 27.182 -5.818 -25.482 1.00 88.81 146 SER A CA 1
ATOM 1196 C C . SER A 1 146 ? 26.093 -5.372 -24.495 1.00 88.81 146 SER A C 1
ATOM 1198 O O . SER A 1 146 ? 25.989 -5.919 -23.392 1.00 88.81 146 SER A O 1
ATOM 1200 N N . ARG A 1 147 ? 25.295 -4.358 -24.857 1.00 88.81 147 ARG A N 1
ATOM 1201 C CA . ARG A 1 147 ? 24.164 -3.860 -24.065 1.00 88.81 147 ARG A CA 1
ATOM 1202 C C . ARG A 1 147 ? 22.966 -4.799 -24.166 1.00 88.81 147 ARG A C 1
ATOM 1204 O O . ARG A 1 147 ? 22.451 -5.202 -23.126 1.00 88.81 147 ARG A O 1
ATOM 1211 N N . VAL A 1 148 ? 22.586 -5.205 -25.379 1.00 87.94 148 VAL A N 1
ATOM 1212 C CA . VAL A 1 148 ? 21.481 -6.143 -25.650 1.00 87.94 148 VAL A CA 1
ATOM 1213 C C . VAL A 1 148 ? 21.719 -7.483 -24.952 1.00 87.94 148 VAL A C 1
ATOM 1215 O O . VAL A 1 148 ? 20.837 -7.977 -24.252 1.00 87.94 148 VAL A O 1
ATOM 1218 N N . GLN A 1 149 ? 22.940 -8.027 -25.023 1.00 86.19 149 GLN A N 1
ATOM 1219 C CA . GLN A 1 149 ? 23.303 -9.259 -24.315 1.00 86.19 149 GLN A CA 1
ATOM 1220 C C . GLN A 1 149 ? 23.087 -9.143 -22.794 1.00 86.19 149 GLN A C 1
ATOM 1222 O O . GLN A 1 149 ? 22.536 -10.050 -22.169 1.00 86.19 149 GLN A O 1
ATOM 1227 N N . LYS A 1 150 ? 23.490 -8.017 -22.187 1.00 85.25 150 LYS A N 1
ATOM 1228 C CA . LYS A 1 150 ? 23.294 -7.755 -20.750 1.00 85.25 150 LYS A CA 1
ATOM 1229 C C . LYS A 1 150 ? 21.828 -7.502 -20.392 1.00 85.25 150 LYS A C 1
ATOM 1231 O O . LYS A 1 150 ? 21.415 -7.884 -19.302 1.00 85.25 150 LYS A O 1
ATOM 1236 N N . TYR A 1 151 ? 21.051 -6.901 -21.290 1.00 85.19 151 TYR A N 1
ATOM 1237 C CA . TYR A 1 151 ? 19.615 -6.682 -21.114 1.00 85.19 151 TYR A CA 1
ATOM 1238 C C . TYR A 1 151 ? 18.849 -8.008 -21.099 1.00 85.19 151 TYR A C 1
ATOM 1240 O O . TYR A 1 151 ? 18.157 -8.300 -20.129 1.00 85.19 151 TYR A O 1
ATOM 1248 N N . PHE A 1 152 ? 19.066 -8.874 -22.093 1.00 83.81 152 PHE A N 1
ATOM 1249 C CA . PHE A 1 152 ? 18.451 -10.204 -22.135 1.00 83.81 152 PHE A CA 1
ATOM 1250 C C . PHE A 1 152 ? 18.894 -11.097 -20.966 1.00 83.81 152 PHE A C 1
ATOM 1252 O O . PHE A 1 152 ? 18.075 -11.837 -20.423 1.00 83.81 152 PHE A O 1
ATOM 1259 N N . GLN A 1 153 ? 20.152 -10.992 -20.518 1.00 78.56 153 GLN A N 1
ATOM 1260 C CA . GLN A 1 153 ? 20.607 -11.672 -19.300 1.00 78.56 153 GLN A CA 1
ATOM 1261 C C . GLN A 1 153 ? 19.879 -11.158 -18.047 1.00 78.56 153 GLN A C 1
ATOM 1263 O O . GLN A 1 153 ? 19.509 -11.956 -17.192 1.00 78.56 153 GLN A O 1
ATOM 1268 N N . LYS A 1 154 ? 19.635 -9.846 -17.939 1.00 80.25 154 LYS A N 1
ATOM 1269 C CA . LYS A 1 154 ? 18.883 -9.258 -16.823 1.00 80.25 154 LYS A CA 1
ATOM 1270 C C . LYS A 1 154 ? 17.400 -9.613 -16.838 1.00 80.25 154 LYS A C 1
ATOM 1272 O O . LYS A 1 154 ? 16.868 -9.901 -15.775 1.00 80.25 154 LYS A O 1
ATOM 1277 N N . LEU A 1 155 ? 16.756 -9.635 -18.006 1.00 78.12 155 LEU A N 1
ATOM 1278 C CA . LEU A 1 155 ? 15.381 -10.128 -18.152 1.00 78.12 155 LEU A CA 1
ATOM 1279 C C . LEU A 1 155 ? 15.277 -11.591 -17.703 1.00 78.12 155 LEU A C 1
ATOM 1281 O O . LEU A 1 155 ? 14.413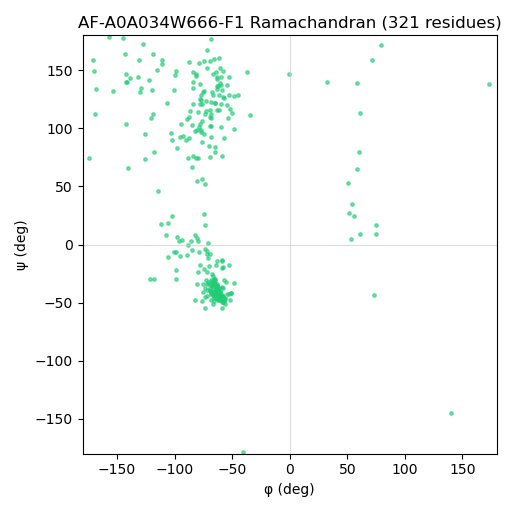 -11.919 -16.897 1.00 78.12 155 LEU A O 1
ATOM 1285 N N . HIS A 1 156 ? 16.217 -12.439 -18.136 1.00 70.31 156 HIS A N 1
ATOM 1286 C CA . HIS A 1 156 ? 16.301 -13.833 -17.697 1.00 70.31 156 HIS A CA 1
ATOM 1287 C C . HIS A 1 156 ? 16.477 -13.969 -16.178 1.00 70.31 156 HIS A C 1
ATOM 1289 O O . HIS A 1 156 ? 15.757 -14.730 -15.538 1.00 70.31 156 HIS A O 1
ATOM 1295 N N . ASP A 1 157 ? 17.434 -13.242 -15.596 1.00 70.81 157 ASP A N 1
ATOM 1296 C CA . ASP A 1 157 ? 17.726 -13.312 -14.159 1.00 70.81 157 ASP A CA 1
ATOM 1297 C C . ASP A 1 157 ? 16.605 -12.681 -13.298 1.00 70.81 157 ASP A C 1
ATOM 1299 O O . ASP A 1 157 ? 16.504 -12.998 -12.115 1.00 70.81 157 ASP A O 1
ATOM 1303 N N . ALA A 1 158 ? 15.739 -11.846 -13.889 1.00 68.81 158 ALA A N 1
ATOM 1304 C CA . ALA A 1 158 ? 14.498 -11.337 -13.297 1.00 68.81 158 ALA A CA 1
ATOM 1305 C C . ALA A 1 158 ? 13.267 -12.242 -13.549 1.00 68.81 158 ALA A C 1
ATOM 1307 O O . ALA A 1 158 ? 12.170 -11.911 -13.110 1.00 68.81 158 ALA A O 1
ATOM 1308 N N . GLY A 1 159 ? 13.417 -13.365 -14.264 1.00 66.88 159 GLY A N 1
ATOM 1309 C CA . GLY A 1 159 ? 12.321 -14.293 -14.578 1.00 66.88 159 GLY A CA 1
ATOM 1310 C C . GLY A 1 159 ? 11.340 -13.814 -15.659 1.00 66.88 159 GLY A C 1
ATOM 1311 O O . GLY A 1 159 ? 10.314 -14.457 -15.871 1.00 66.88 159 GLY A O 1
ATOM 1312 N N . LEU A 1 160 ? 11.644 -12.717 -16.357 1.00 65.44 160 LEU A N 1
ATOM 1313 C CA . LEU A 1 160 ? 10.789 -12.135 -17.395 1.00 65.44 160 LEU A CA 1
ATOM 1314 C C . LEU A 1 160 ? 11.003 -12.817 -18.763 1.00 65.44 160 LEU A C 1
ATOM 1316 O O . LEU A 1 160 ? 12.116 -13.262 -19.071 1.00 65.44 160 LEU A O 1
ATOM 1320 N N . PRO A 1 161 ? 9.964 -12.899 -19.620 1.00 61.19 161 PRO A N 1
ATOM 1321 C CA . PRO A 1 161 ? 10.079 -13.511 -20.940 1.00 61.19 161 PRO A CA 1
ATOM 1322 C C . PRO A 1 161 ? 11.039 -12.710 -21.831 1.00 61.19 161 PRO A C 1
ATOM 1324 O O . PRO A 1 161 ? 10.838 -11.526 -22.084 1.00 61.19 161 PRO A O 1
ATOM 1327 N N . ILE A 1 162 ? 12.090 -13.367 -22.327 1.00 62.91 162 ILE A N 1
ATOM 1328 C CA . ILE A 1 162 ? 13.072 -12.748 -23.227 1.00 62.91 162 ILE A CA 1
ATOM 1329 C C . ILE A 1 162 ? 12.475 -12.656 -24.642 1.00 62.91 162 ILE A C 1
ATOM 1331 O O . ILE A 1 162 ? 12.092 -13.698 -25.183 1.00 62.91 162 ILE A O 1
ATOM 1335 N N . PRO A 1 163 ? 12.489 -11.481 -25.299 1.00 54.88 163 PRO A N 1
ATOM 1336 C CA . PRO A 1 163 ? 12.163 -11.351 -26.720 1.00 54.88 163 PRO A CA 1
ATOM 1337 C C . PRO A 1 163 ? 13.246 -11.981 -27.624 1.00 54.88 163 PRO A C 1
ATOM 1339 O O . PRO A 1 163 ? 14.073 -11.291 -28.220 1.00 54.88 163 PRO A O 1
ATOM 1342 N N . GLY A 1 164 ? 13.277 -13.316 -27.712 1.00 61.72 164 GLY A N 1
ATOM 1343 C CA . GLY A 1 164 ? 14.179 -14.058 -28.599 1.00 61.72 164 GLY A CA 1
ATOM 1344 C C . GLY A 1 164 ? 14.781 -15.326 -27.986 1.00 61.72 164 GLY A C 1
ATOM 1345 O O . GLY A 1 164 ? 14.138 -16.056 -27.233 1.00 61.72 164 GLY A O 1
ATOM 1346 N N . ARG A 1 165 ? 16.033 -15.634 -28.350 1.00 59.75 165 ARG A N 1
ATOM 1347 C CA . ARG A 1 165 ? 16.738 -16.840 -27.884 1.00 59.75 165 ARG A CA 1
ATOM 1348 C C . ARG A 1 165 ? 17.385 -16.614 -26.515 1.00 59.75 165 ARG A C 1
ATOM 1350 O O . ARG A 1 165 ? 18.013 -15.587 -26.274 1.00 59.75 165 ARG A O 1
ATOM 1357 N N . ARG A 1 166 ? 17.305 -17.626 -25.643 1.00 52.06 166 ARG A N 1
ATOM 1358 C CA . ARG A 1 166 ? 18.017 -17.642 -24.354 1.00 52.06 166 ARG A CA 1
ATOM 1359 C C . ARG A 1 166 ? 19.538 -17.535 -24.580 1.00 52.06 166 ARG A C 1
ATOM 1361 O O . ARG A 1 166 ? 20.047 -18.242 -25.457 1.00 52.06 166 ARG A O 1
ATOM 1368 N N . PRO A 1 167 ? 20.279 -16.725 -23.796 1.00 55.75 167 PRO A N 1
ATOM 1369 C CA . PRO A 1 167 ? 21.738 -16.686 -23.860 1.00 55.75 167 PRO A CA 1
ATOM 1370 C C . PRO A 1 167 ? 22.332 -18.091 -23.674 1.00 55.75 167 PRO A C 1
ATOM 1372 O O . PRO A 1 167 ? 22.127 -18.724 -22.641 1.00 55.75 167 PRO A O 1
ATOM 1375 N N . LYS A 1 168 ? 23.078 -18.595 -24.667 1.00 51.53 168 LYS A N 1
ATOM 1376 C CA . LYS A 1 168 ? 23.565 -19.993 -24.692 1.00 51.53 168 LYS A CA 1
ATOM 1377 C C . LYS A 1 168 ? 24.529 -20.365 -23.549 1.00 51.53 168 LYS A C 1
ATOM 1379 O O . LYS A 1 168 ? 24.776 -21.546 -23.328 1.00 51.53 168 LYS A O 1
ATOM 1384 N N . ASN A 1 169 ? 25.067 -19.382 -22.825 1.00 50.31 169 ASN A N 1
ATOM 1385 C CA . ASN A 1 169 ? 26.262 -19.539 -21.992 1.00 50.31 169 ASN A CA 1
ATOM 1386 C C . ASN A 1 169 ? 26.000 -19.366 -20.485 1.00 50.31 169 ASN A C 1
ATOM 1388 O O . ASN A 1 169 ? 26.780 -18.714 -19.792 1.00 50.31 169 ASN A O 1
ATOM 1392 N N . ARG A 1 170 ? 24.941 -19.981 -19.943 1.00 46.75 170 ARG A N 1
ATOM 1393 C CA . ARG A 1 170 ? 24.844 -20.204 -18.491 1.00 46.75 170 ARG A CA 1
ATOM 1394 C C . ARG A 1 170 ? 24.216 -21.566 -18.187 1.00 46.75 170 ARG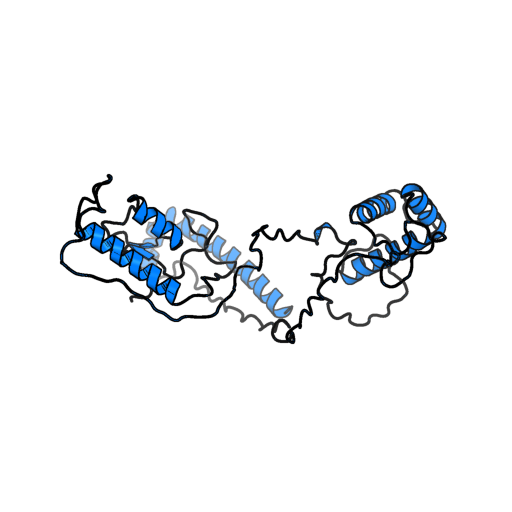 A C 1
ATOM 1396 O O . ARG A 1 170 ? 23.005 -21.739 -18.277 1.00 46.75 170 ARG A O 1
ATOM 1403 N N . ARG A 1 171 ? 25.052 -22.540 -17.798 1.00 47.34 171 ARG A N 1
ATOM 1404 C CA . ARG A 1 171 ? 24.570 -23.726 -17.063 1.00 47.34 171 ARG A CA 1
ATOM 1405 C C . ARG A 1 171 ? 23.932 -23.224 -15.765 1.00 47.34 171 ARG A C 1
ATOM 1407 O O . ARG A 1 171 ? 24.421 -22.242 -15.205 1.00 47.34 171 ARG A O 1
ATOM 1414 N N . GLY A 1 172 ? 22.857 -23.867 -15.313 1.00 45.22 172 GLY A N 1
ATOM 1415 C CA . GLY A 1 172 ? 22.048 -23.421 -14.174 1.00 45.22 172 GLY A CA 1
ATOM 1416 C C . GLY A 1 172 ? 22.796 -23.429 -12.839 1.00 45.22 172 GLY A C 1
ATOM 1417 O O . GLY A 1 172 ? 22.619 -24.333 -12.033 1.00 45.22 172 GLY A O 1
ATOM 1418 N N . GLY A 1 173 ? 23.619 -22.412 -12.594 1.00 43.16 173 GLY A N 1
ATOM 1419 C CA . GLY A 1 173 ? 24.137 -22.090 -11.272 1.00 43.16 173 GLY A CA 1
ATOM 1420 C C . GLY A 1 173 ? 23.116 -21.237 -10.532 1.00 43.16 173 GLY A C 1
ATOM 1421 O O . GLY A 1 173 ? 22.779 -20.155 -11.015 1.00 43.16 173 GLY A O 1
ATOM 1422 N N . GLN A 1 174 ? 22.654 -21.724 -9.377 1.00 49.12 174 GLN A N 1
ATOM 1423 C CA . GLN A 1 174 ? 21.750 -21.029 -8.454 1.00 49.12 174 GLN A CA 1
ATOM 1424 C C . GLN A 1 174 ? 22.250 -19.602 -8.190 1.00 49.12 174 GLN A C 1
ATOM 1426 O O . GLN A 1 174 ? 23.184 -19.373 -7.417 1.00 49.12 174 GLN A O 1
ATOM 1431 N N . SER A 1 175 ? 21.660 -18.628 -8.880 1.00 49.25 175 SER A N 1
ATOM 1432 C CA . SER A 1 175 ? 22.057 -17.233 -8.755 1.00 49.25 175 SER A CA 1
ATOM 1433 C C . SER A 1 175 ? 21.390 -16.684 -7.503 1.00 49.25 175 SER A C 1
ATOM 1435 O O . SER A 1 175 ? 20.217 -16.324 -7.557 1.00 49.25 175 SER A O 1
ATOM 1437 N N . LYS A 1 176 ? 22.125 -16.631 -6.378 1.00 48.88 176 LYS A N 1
ATOM 1438 C CA . LYS A 1 176 ? 21.662 -15.943 -5.160 1.00 48.88 176 LYS A CA 1
ATOM 1439 C C . LYS A 1 176 ? 21.066 -14.592 -5.561 1.00 48.88 176 LYS A C 1
ATOM 1441 O O . LYS A 1 176 ? 21.715 -13.855 -6.309 1.00 48.88 176 LYS A O 1
ATOM 1446 N N . ALA A 1 177 ? 19.846 -14.307 -5.104 1.00 48.34 177 ALA A N 1
ATOM 1447 C CA . ALA A 1 177 ? 19.105 -13.109 -5.476 1.00 48.34 177 ALA A CA 1
ATOM 1448 C C . ALA A 1 177 ? 19.905 -11.862 -5.074 1.00 48.34 177 ALA A C 1
ATOM 1450 O O . ALA A 1 177 ? 19.966 -11.490 -3.905 1.00 48.34 177 ALA A O 1
ATOM 1451 N N . LYS A 1 178 ? 20.580 -11.241 -6.046 1.00 54.50 178 LYS A N 1
ATOM 1452 C CA . LYS A 1 178 ? 21.325 -10.003 -5.819 1.00 54.50 178 LYS A CA 1
ATOM 1453 C C . LYS A 1 178 ? 20.311 -8.871 -5.772 1.00 54.50 178 LYS A C 1
ATOM 1455 O O . LYS A 1 178 ? 19.596 -8.678 -6.748 1.00 54.50 178 LYS A O 1
ATOM 1460 N N . HIS A 1 179 ? 20.277 -8.161 -4.646 1.00 53.81 179 HIS A N 1
ATOM 1461 C CA . HIS A 1 179 ? 19.363 -7.058 -4.345 1.00 53.81 179 HIS A CA 1
ATOM 1462 C C . HIS A 1 179 ? 19.026 -6.208 -5.583 1.00 53.81 179 HIS A C 1
ATOM 1464 O O . HIS A 1 179 ? 19.879 -5.484 -6.103 1.00 53.81 179 HIS A O 1
ATOM 1470 N N . PHE A 1 180 ? 17.769 -6.285 -6.032 1.00 53.44 180 PHE A N 1
ATOM 1471 C CA . PHE A 1 180 ? 17.259 -5.531 -7.183 1.00 53.44 180 PHE A CA 1
ATOM 1472 C C . PHE A 1 180 ? 17.154 -4.016 -6.913 1.00 53.44 180 PHE A C 1
ATOM 1474 O O . PHE A 1 180 ? 16.964 -3.246 -7.845 1.00 53.44 180 PHE A O 1
ATOM 1481 N N . PHE A 1 181 ? 17.357 -3.589 -5.662 1.00 53.59 181 PHE A N 1
ATOM 1482 C CA . PHE A 1 181 ? 17.265 -2.203 -5.187 1.00 53.59 181 PHE A CA 1
ATOM 1483 C C . PHE A 1 181 ? 18.399 -1.265 -5.635 1.00 53.59 181 PHE A C 1
ATOM 1485 O O . PHE A 1 181 ? 18.345 -0.074 -5.349 1.00 53.59 181 PHE A O 1
ATOM 1492 N N . ARG A 1 182 ? 19.444 -1.750 -6.322 1.00 59.62 182 ARG A N 1
ATOM 1493 C CA . ARG A 1 182 ? 20.415 -0.833 -6.948 1.00 59.62 182 ARG A CA 1
ATOM 1494 C C . ARG A 1 182 ? 19.800 -0.257 -8.225 1.00 59.62 182 ARG A C 1
ATOM 1496 O O . ARG A 1 182 ? 19.485 -1.067 -9.096 1.00 59.62 182 ARG A O 1
ATOM 1503 N N . PRO A 1 183 ? 19.712 1.077 -8.400 1.00 57.47 183 PRO A N 1
ATOM 1504 C CA . PRO A 1 183 ? 19.174 1.670 -9.619 1.00 57.47 183 PRO A CA 1
ATOM 1505 C C . PRO A 1 183 ? 19.878 1.121 -10.860 1.00 57.47 183 PRO A C 1
ATOM 1507 O O . PRO A 1 183 ? 21.112 1.090 -10.937 1.00 57.47 183 PRO A O 1
ATOM 1510 N N . THR A 1 184 ? 19.112 0.649 -11.845 1.00 66.94 184 THR A N 1
ATOM 15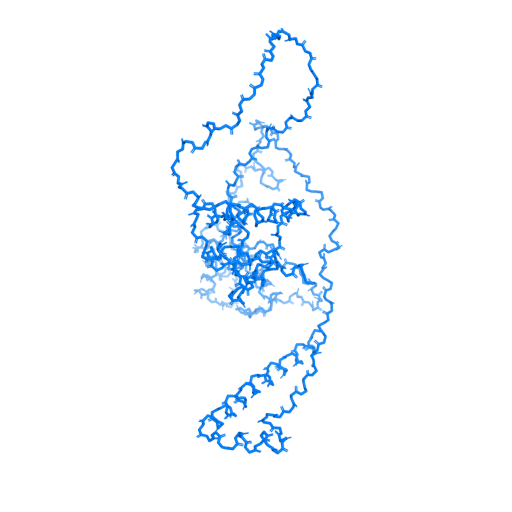11 C CA . THR A 1 184 ? 19.690 0.132 -13.088 1.00 66.94 184 THR A CA 1
ATOM 1512 C C . THR A 1 184 ? 19.032 0.742 -14.307 1.00 66.94 184 THR A C 1
ATOM 1514 O O . THR A 1 184 ? 17.815 0.695 -14.473 1.00 66.94 184 THR A O 1
ATOM 1517 N N . THR A 1 185 ? 19.854 1.209 -15.245 1.00 68.06 185 THR A N 1
ATOM 1518 C CA . THR A 1 185 ? 19.379 1.768 -16.517 1.00 68.06 185 THR A CA 1
ATOM 1519 C C . THR A 1 185 ? 18.868 0.706 -17.497 1.00 68.06 185 THR A C 1
ATOM 1521 O O . THR A 1 185 ? 18.782 0.984 -18.677 1.00 68.06 185 THR A O 1
ATOM 1524 N N . PHE A 1 186 ? 18.566 -0.516 -17.042 1.00 68.06 186 PHE A N 1
ATOM 1525 C CA . PHE A 1 186 ? 17.892 -1.571 -17.820 1.00 68.06 186 PHE A CA 1
ATOM 1526 C C . PHE A 1 186 ? 16.429 -1.772 -17.403 1.00 68.06 186 PHE A C 1
ATOM 1528 O O . PHE A 1 186 ? 15.710 -2.520 -18.049 1.00 68.06 186 PHE A O 1
ATOM 1535 N N . PHE A 1 187 ? 16.022 -1.164 -16.288 1.00 69.25 187 PHE A N 1
ATOM 1536 C CA . PHE A 1 187 ? 14.691 -1.306 -15.711 1.00 69.25 187 PHE A CA 1
ATOM 1537 C C . PHE A 1 187 ? 14.220 0.059 -15.182 1.00 69.25 187 PHE A C 1
ATOM 1539 O O . PHE A 1 187 ? 14.094 0.225 -13.971 1.00 69.25 187 PHE A O 1
ATOM 1546 N N . PRO A 1 188 ? 13.997 1.067 -16.056 1.00 61.53 188 PRO A N 1
ATOM 1547 C CA . PRO A 1 188 ? 13.697 2.430 -15.613 1.00 61.53 188 PRO A CA 1
ATOM 1548 C C . PRO A 1 188 ? 12.453 2.509 -14.720 1.00 61.53 188 PRO A C 1
ATOM 1550 O O . PRO A 1 188 ? 12.474 3.220 -13.726 1.00 61.53 188 PRO A O 1
ATOM 1553 N N . ALA A 1 189 ? 11.424 1.705 -15.013 1.00 57.00 189 ALA A N 1
ATOM 1554 C CA . ALA A 1 189 ? 10.188 1.618 -14.229 1.00 57.00 189 ALA A CA 1
ATOM 1555 C C . ALA A 1 189 ? 10.371 1.093 -12.788 1.00 57.00 189 ALA A C 1
ATOM 1557 O O . ALA A 1 189 ? 9.488 1.278 -11.960 1.00 57.00 189 ALA A O 1
ATOM 1558 N N . PHE A 1 190 ? 11.501 0.445 -12.483 1.00 57.28 190 PHE A N 1
ATOM 1559 C CA . PHE A 1 190 ? 11.830 -0.047 -11.140 1.00 57.28 190 PHE A CA 1
ATOM 1560 C C . PHE A 1 190 ? 12.768 0.905 -10.378 1.00 57.28 190 PHE A C 1
ATOM 1562 O O . PHE A 1 190 ? 13.019 0.702 -9.192 1.00 57.28 190 PHE A O 1
ATOM 1569 N N . ASN A 1 191 ? 13.276 1.954 -11.035 1.00 58.53 191 ASN A N 1
ATOM 1570 C CA . ASN A 1 191 ? 14.005 3.032 -10.377 1.00 58.53 191 ASN A CA 1
ATOM 1571 C C . ASN A 1 191 ? 12.980 4.040 -9.836 1.00 58.53 191 ASN A C 1
ATOM 1573 O O . ASN A 1 191 ? 12.774 5.093 -10.437 1.00 58.53 191 ASN A O 1
ATOM 1577 N N . VAL A 1 192 ? 12.313 3.702 -8.729 1.00 56.75 192 VAL A N 1
ATOM 1578 C CA . VAL A 1 192 ? 11.439 4.651 -8.024 1.00 56.75 192 VAL A CA 1
ATOM 1579 C C . VAL A 1 192 ? 12.296 5.853 -7.599 1.00 56.75 192 VAL A C 1
ATOM 1581 O O . VAL A 1 192 ? 13.288 5.644 -6.894 1.00 56.75 192 VAL A O 1
ATOM 1584 N N . PRO A 1 193 ? 11.982 7.087 -8.034 1.00 54.38 193 PRO A N 1
ATOM 1585 C CA . PRO A 1 193 ? 12.732 8.259 -7.614 1.00 54.38 193 PRO A CA 1
ATOM 1586 C C . PRO A 1 193 ? 12.463 8.512 -6.130 1.00 54.38 193 PRO A C 1
ATOM 1588 O O . PRO A 1 193 ? 11.351 8.859 -5.738 1.00 54.38 193 PRO A O 1
ATOM 1591 N N . VAL A 1 194 ? 13.488 8.324 -5.299 1.00 55.53 194 VAL A N 1
ATOM 1592 C CA . VAL A 1 194 ? 13.455 8.747 -3.898 1.00 55.53 194 VAL A CA 1
ATOM 1593 C C . VAL A 1 194 ? 13.683 10.253 -3.885 1.00 55.53 194 VAL A C 1
ATOM 1595 O O . VAL A 1 194 ? 14.818 10.713 -3.983 1.00 55.53 194 VAL A O 1
ATOM 1598 N N . HIS A 1 195 ? 12.592 11.014 -3.820 1.00 46.97 195 HIS A N 1
ATOM 1599 C CA . HIS A 1 195 ? 12.647 12.448 -3.571 1.00 46.97 195 HIS A CA 1
ATOM 1600 C C . HIS A 1 195 ? 12.966 12.662 -2.089 1.00 46.97 195 HIS A C 1
ATOM 1602 O O . HIS A 1 195 ? 12.070 12.635 -1.245 1.00 46.97 195 HIS A O 1
ATOM 1608 N N . MET A 1 196 ? 14.244 12.853 -1.769 1.00 53.38 196 MET A N 1
ATOM 1609 C CA . MET A 1 196 ? 14.621 13.436 -0.482 1.00 53.38 196 MET A CA 1
ATOM 1610 C C . MET A 1 196 ? 14.128 14.890 -0.480 1.00 53.38 196 MET A C 1
ATOM 1612 O O . MET A 1 196 ? 14.366 15.578 -1.471 1.00 53.38 196 MET A O 1
ATOM 1616 N N . PRO A 1 197 ? 13.390 15.365 0.538 1.00 53.22 197 PRO A N 1
ATOM 1617 C CA . PRO A 1 197 ? 13.136 16.795 0.669 1.00 53.22 197 PRO A CA 1
ATOM 1618 C C . PRO A 1 197 ? 14.471 17.537 0.821 1.00 53.22 197 PRO A C 1
ATOM 1620 O O . PRO A 1 197 ? 15.377 17.060 1.506 1.00 53.22 197 PRO A O 1
ATOM 1623 N N . GLU A 1 198 ? 14.575 18.682 0.152 1.00 45.16 198 GLU A N 1
ATOM 1624 C CA . GLU A 1 198 ? 15.752 19.560 0.115 1.00 45.16 198 GLU A CA 1
ATOM 1625 C C . GLU A 1 198 ? 15.859 20.355 1.441 1.00 45.16 198 GLU A C 1
ATOM 1627 O O . GLU A 1 198 ? 15.819 21.584 1.450 1.00 45.16 198 GLU A O 1
ATOM 1632 N N . ASP A 1 199 ? 15.909 19.667 2.587 1.00 44.00 199 ASP A N 1
ATOM 1633 C CA . ASP A 1 199 ? 16.072 20.317 3.893 1.00 44.00 199 ASP A CA 1
ATOM 1634 C C . ASP A 1 199 ? 17.540 20.745 4.075 1.00 44.00 199 ASP A C 1
ATOM 1636 O O . ASP A 1 199 ? 18.374 20.007 4.609 1.00 44.00 199 ASP A O 1
ATOM 1640 N N . ASP A 1 200 ? 17.833 21.963 3.605 1.00 47.09 200 ASP A N 1
ATOM 1641 C CA . ASP A 1 200 ? 19.092 22.702 3.759 1.00 47.09 200 ASP A CA 1
ATOM 1642 C C . ASP A 1 200 ? 19.457 22.935 5.243 1.00 47.09 200 ASP A C 1
ATOM 1644 O O . ASP A 1 200 ? 19.366 24.041 5.779 1.00 47.09 200 ASP A O 1
ATOM 1648 N N . PHE A 1 201 ? 19.949 21.896 5.919 1.00 42.53 201 PHE A N 1
ATOM 1649 C CA . PHE A 1 201 ? 20.690 22.036 7.173 1.00 42.53 201 PHE A CA 1
ATOM 1650 C C . PHE A 1 201 ? 22.192 21.986 6.899 1.00 42.53 201 PHE A C 1
ATOM 1652 O O . PHE A 1 201 ? 22.859 20.957 7.030 1.00 42.53 201 PHE A O 1
ATOM 1659 N N . LEU A 1 202 ? 22.719 23.154 6.520 1.00 43.50 202 LEU A N 1
ATOM 1660 C CA . LEU A 1 202 ? 24.149 23.431 6.420 1.00 43.50 202 LEU A CA 1
ATOM 1661 C C . LEU A 1 202 ? 24.849 23.042 7.732 1.00 43.50 202 LEU A C 1
ATOM 1663 O O . LEU A 1 202 ? 24.592 23.604 8.796 1.00 43.50 202 LEU A O 1
ATOM 1667 N N . MET A 1 203 ? 25.750 22.064 7.645 1.00 43.22 203 MET A N 1
ATOM 1668 C CA . MET A 1 203 ? 26.413 21.422 8.786 1.00 43.22 203 MET A CA 1
ATOM 1669 C C . MET A 1 203 ? 27.581 22.285 9.315 1.00 43.22 203 MET A C 1
ATOM 1671 O O . MET A 1 203 ? 28.728 21.849 9.351 1.00 43.22 203 MET A O 1
ATOM 1675 N N . GLY A 1 204 ? 27.287 23.551 9.644 1.00 43.12 204 GLY A N 1
ATOM 1676 C CA . GLY A 1 204 ? 28.262 24.585 10.024 1.00 43.12 204 GLY A CA 1
ATOM 1677 C C . GLY A 1 204 ? 28.119 25.144 11.447 1.00 43.12 204 GLY A C 1
ATOM 1678 O O . GLY A 1 204 ? 29.128 25.496 12.053 1.00 43.12 204 GLY A O 1
ATOM 1679 N N . ASP A 1 205 ? 26.907 25.169 12.013 1.00 37.34 205 ASP A N 1
ATOM 1680 C CA . ASP A 1 205 ? 26.623 25.922 13.253 1.00 37.34 205 ASP A CA 1
ATOM 1681 C C . ASP A 1 205 ? 26.747 25.108 14.560 1.00 37.34 205 ASP A C 1
ATOM 1683 O O . ASP A 1 205 ? 26.512 25.627 15.653 1.00 37.34 205 ASP A O 1
ATOM 1687 N N . LEU A 1 206 ? 27.169 23.840 14.498 1.00 41.41 206 LEU A N 1
ATOM 1688 C CA . LEU A 1 206 ? 27.404 23.015 15.692 1.00 41.41 206 LEU A CA 1
ATOM 1689 C C . LEU A 1 206 ? 28.810 23.218 16.285 1.00 41.41 206 LEU A C 1
ATOM 1691 O O . LEU A 1 206 ? 29.623 22.295 16.338 1.00 41.41 206 LEU A O 1
ATOM 1695 N N . GLN A 1 207 ? 29.080 24.417 16.811 1.00 34.03 207 GLN A N 1
ATOM 1696 C CA . GLN A 1 207 ? 30.191 24.640 17.748 1.00 34.03 207 GLN A CA 1
ATOM 1697 C C . GLN A 1 207 ? 29.731 24.505 19.208 1.00 34.03 207 GLN A C 1
ATOM 1699 O O . GLN A 1 207 ? 29.304 25.463 19.850 1.00 34.03 207 GLN A O 1
ATOM 1704 N N . THR A 1 208 ? 29.868 23.302 19.769 1.00 38.66 208 THR A N 1
ATOM 1705 C CA . THR A 1 208 ? 29.626 23.028 21.197 1.00 38.66 208 THR A CA 1
ATOM 1706 C C . THR A 1 208 ? 30.909 23.082 22.036 1.00 38.66 208 THR A C 1
ATOM 1708 O O . THR A 1 208 ? 31.572 22.062 22.203 1.00 38.66 208 THR A O 1
ATOM 1711 N N . SER A 1 209 ? 31.218 24.252 22.607 1.00 34.28 209 SER A N 1
ATOM 1712 C CA . SER A 1 209 ? 32.033 24.483 23.829 1.00 34.28 209 SER A CA 1
ATOM 1713 C C . SER A 1 209 ? 32.245 26.001 23.979 1.00 34.28 209 SER A C 1
ATOM 1715 O O . SER A 1 209 ? 32.532 26.639 22.976 1.00 34.28 209 SER A O 1
ATOM 1717 N N . SER A 1 210 ? 32.181 26.677 25.130 1.00 28.94 210 SER A N 1
ATOM 1718 C CA . SER A 1 210 ? 32.077 26.279 26.546 1.00 28.94 210 SE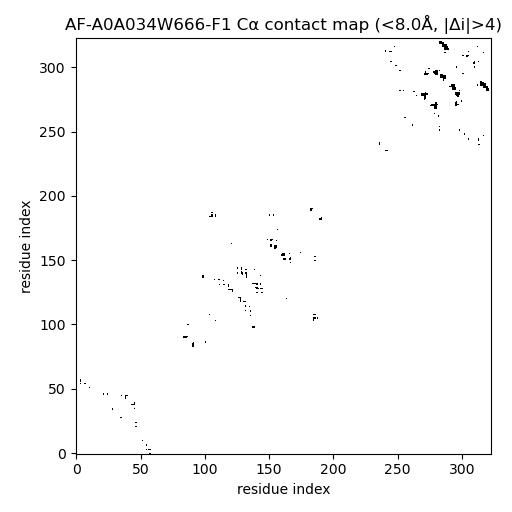R A CA 1
ATOM 1719 C C . SER A 1 210 ? 31.794 27.532 27.403 1.00 28.94 210 SER A C 1
ATOM 1721 O O . SER A 1 210 ? 32.297 28.604 27.080 1.00 28.94 210 SER A O 1
ATOM 1723 N N . SER A 1 211 ? 31.079 27.421 28.529 1.00 33.00 211 SER A N 1
ATOM 1724 C CA . SER A 1 211 ? 31.045 28.462 29.589 1.00 33.00 211 SER A CA 1
ATOM 1725 C C . SER A 1 211 ? 32.393 28.496 30.356 1.00 33.00 211 SER A C 1
ATOM 1727 O O . SER A 1 211 ? 33.013 27.431 30.421 1.00 33.00 211 SER A O 1
ATOM 1729 N N . PRO A 1 212 ? 32.871 29.627 30.952 1.00 33.09 212 PRO A N 1
ATOM 1730 C CA . PRO A 1 212 ? 32.113 30.457 31.913 1.00 33.09 212 PRO A CA 1
ATOM 1731 C C . PRO A 1 212 ? 32.321 32.007 31.907 1.00 33.09 212 PRO A C 1
ATOM 1733 O O . PRO A 1 212 ? 33.126 32.560 31.170 1.00 33.09 212 PRO A O 1
ATOM 1736 N N . LEU A 1 213 ? 31.537 32.657 32.790 1.00 28.56 213 LEU A N 1
ATOM 1737 C CA . LEU A 1 213 ? 31.542 34.029 33.379 1.00 28.56 213 LEU A CA 1
ATOM 1738 C C . LEU A 1 213 ? 32.934 34.626 33.778 1.00 28.56 213 LEU A C 1
ATOM 1740 O O . LEU A 1 213 ? 33.904 33.871 33.726 1.00 28.56 213 LEU A O 1
ATOM 1744 N N . PRO A 1 214 ? 33.067 35.864 34.359 1.00 47.47 214 PRO A N 1
ATOM 1745 C CA . PRO A 1 214 ? 32.114 36.998 34.559 1.00 47.47 214 PRO A CA 1
ATOM 1746 C C . PRO A 1 214 ? 32.678 38.455 34.422 1.00 47.47 214 PRO A C 1
ATOM 1748 O O . PRO A 1 214 ? 33.854 38.681 34.683 1.00 47.47 214 PRO A O 1
ATOM 1751 N N . THR A 1 215 ? 31.797 39.465 34.263 1.00 26.31 215 THR A N 1
ATOM 1752 C CA . THR A 1 215 ? 31.794 40.762 35.024 1.00 26.31 215 THR A CA 1
ATOM 1753 C C . THR A 1 215 ? 30.484 41.539 34.745 1.00 26.31 215 THR A C 1
ATOM 1755 O O . THR A 1 215 ? 30.153 41.777 33.592 1.00 26.31 215 THR A O 1
ATOM 1758 N N . ASP A 1 216 ? 29.568 41.719 35.712 1.00 26.06 216 ASP A N 1
ATOM 1759 C CA . ASP A 1 216 ? 29.456 42.838 36.691 1.00 26.06 216 ASP A CA 1
ATOM 1760 C C . ASP A 1 216 ? 29.242 44.211 35.999 1.00 26.06 216 ASP A C 1
ATOM 1762 O O . ASP A 1 216 ? 30.122 44.673 35.285 1.00 26.06 216 ASP A O 1
ATOM 1766 N N . ALA A 1 217 ? 28.105 44.916 36.120 1.00 28.44 217 ALA A N 1
ATOM 1767 C CA . ALA A 1 217 ? 27.285 45.228 37.309 1.00 28.44 217 ALA A CA 1
ATOM 1768 C C . ALA A 1 217 ? 25.809 44.747 37.189 1.00 28.44 217 ALA A C 1
ATOM 1770 O O . ALA A 1 217 ? 25.259 44.738 36.095 1.00 28.44 217 ALA A O 1
ATOM 1771 N N . ARG A 1 218 ? 25.116 44.217 38.219 1.00 30.44 218 ARG A N 1
ATOM 1772 C CA . ARG A 1 218 ? 24.684 44.797 39.528 1.00 30.44 218 ARG A CA 1
ATOM 1773 C C . ARG A 1 218 ? 23.800 46.048 39.377 1.00 30.44 218 ARG A C 1
ATOM 1775 O O . ARG A 1 218 ? 24.175 46.928 38.624 1.00 30.44 218 ARG A O 1
ATOM 1782 N N . LYS A 1 219 ? 22.713 46.289 40.128 1.00 26.94 219 LYS A N 1
ATOM 1783 C CA . LYS A 1 219 ? 21.910 45.579 41.168 1.00 26.94 219 LYS A CA 1
ATOM 1784 C C . LYS A 1 219 ? 20.633 46.457 41.383 1.00 26.94 219 LYS A C 1
ATOM 1786 O O . LYS A 1 219 ? 20.710 47.637 41.069 1.00 26.94 219 LYS A O 1
ATOM 1791 N N . VAL A 1 220 ? 19.469 46.042 41.909 1.00 26.66 220 VAL A N 1
ATOM 1792 C CA . VAL A 1 220 ? 18.991 44.809 42.583 1.00 26.66 220 VAL A CA 1
ATOM 1793 C C . VAL A 1 220 ? 17.436 44.704 42.431 1.00 26.66 220 VAL A C 1
ATOM 1795 O O . VAL A 1 220 ? 16.853 45.591 41.826 1.00 26.66 220 VAL A O 1
ATOM 1798 N N . LEU A 1 221 ? 16.815 43.627 42.949 1.00 30.14 221 LEU A N 1
ATOM 1799 C CA . LEU A 1 221 ? 15.394 43.370 43.355 1.00 30.14 221 LEU A CA 1
ATOM 1800 C C . LEU A 1 221 ? 14.341 44.514 43.210 1.00 30.14 221 LEU A C 1
ATOM 1802 O O . LEU A 1 221 ? 14.627 45.666 43.515 1.00 30.14 221 LEU A O 1
ATOM 1806 N N . THR A 1 222 ? 13.056 44.251 42.906 1.00 25.45 222 THR A N 1
ATOM 1807 C CA . THR A 1 222 ? 12.071 43.639 43.841 1.00 25.45 222 THR A CA 1
ATOM 1808 C C . THR A 1 222 ? 10.771 43.191 43.121 1.00 25.45 222 THR A C 1
ATOM 1810 O O . THR A 1 222 ? 10.244 43.945 42.320 1.00 25.45 222 THR A O 1
ATOM 1813 N N . GLU A 1 223 ? 10.312 41.970 43.432 1.00 31.38 223 GLU A N 1
ATOM 1814 C CA . GLU A 1 223 ? 8.940 41.387 43.491 1.00 31.38 223 GLU A CA 1
ATOM 1815 C C . GLU A 1 223 ? 7.764 41.813 42.556 1.00 31.38 223 GLU A C 1
ATOM 1817 O O . GLU A 1 223 ? 7.433 42.983 42.416 1.00 31.38 223 GLU A O 1
ATOM 1822 N N . THR A 1 224 ? 6.986 40.791 42.132 1.00 32.34 224 THR A N 1
ATOM 1823 C CA . THR A 1 224 ? 5.581 40.798 41.608 1.00 32.34 224 THR A CA 1
ATOM 1824 C C . THR A 1 224 ? 5.300 41.388 40.202 1.00 32.34 224 THR A C 1
ATOM 1826 O O . THR A 1 224 ? 6.103 42.159 39.691 1.00 32.34 224 THR A O 1
ATOM 1829 N N . PRO A 1 225 ? 4.172 41.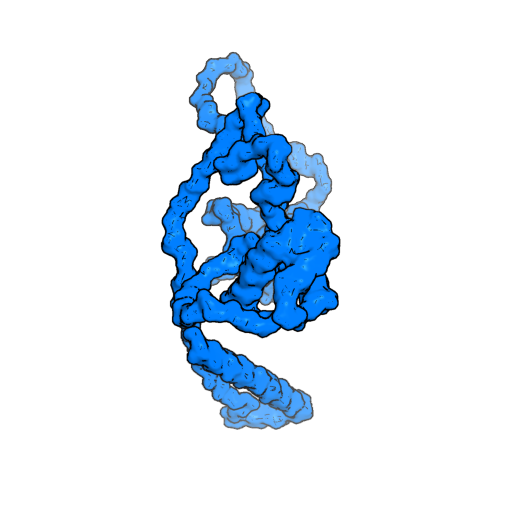024 39.543 1.00 35.75 225 PRO A N 1
ATOM 1830 C CA . PRO A 1 225 ? 3.751 39.648 39.249 1.00 35.75 225 PRO A CA 1
ATOM 1831 C C . PRO A 1 225 ? 3.413 39.406 37.752 1.00 35.75 225 PRO A C 1
ATOM 1833 O O . PRO A 1 225 ? 3.387 40.307 36.920 1.00 35.75 225 PRO A O 1
ATOM 1836 N N . LEU A 1 226 ? 3.171 38.138 37.408 1.00 38.66 226 LEU A N 1
ATOM 1837 C CA . LEU A 1 226 ? 2.970 37.621 36.048 1.00 38.66 226 LEU A CA 1
ATOM 1838 C C . LEU A 1 226 ? 1.538 37.871 35.515 1.00 38.66 226 LEU A C 1
ATOM 1840 O O . LEU A 1 226 ? 0.754 36.928 35.440 1.00 38.66 226 LEU A O 1
ATOM 1844 N N . GLU A 1 227 ? 1.189 39.107 35.137 1.00 36.44 227 GLU A N 1
ATOM 1845 C CA . GLU A 1 227 ? -0.180 39.431 34.663 1.00 36.44 227 GLU A CA 1
ATOM 1846 C C . GLU A 1 227 ? -0.263 40.016 33.230 1.00 36.44 227 GLU A C 1
ATOM 1848 O O . GLU A 1 227 ? -1.208 39.717 32.498 1.00 36.44 227 GLU A O 1
ATOM 1853 N N . ASP A 1 228 ? 0.755 40.737 32.745 1.00 32.47 228 ASP A N 1
ATOM 1854 C CA . ASP A 1 228 ? 0.655 41.542 31.505 1.00 32.47 228 ASP A CA 1
ATOM 1855 C C . ASP A 1 228 ? 0.838 40.792 30.162 1.00 32.47 228 ASP A C 1
ATOM 1857 O O . ASP A 1 228 ? 0.885 41.408 29.098 1.00 32.47 228 ASP A O 1
ATOM 1861 N N . ALA A 1 229 ? 0.903 39.456 30.162 1.00 37.19 229 ALA A N 1
ATOM 1862 C CA . ALA A 1 229 ? 1.025 38.647 28.935 1.00 37.19 229 ALA A CA 1
ATOM 1863 C C . ALA A 1 229 ? -0.313 38.066 28.420 1.00 37.19 229 ALA A C 1
ATOM 1865 O O . ALA A 1 229 ? -0.316 37.269 27.483 1.00 37.19 229 ALA A O 1
ATOM 1866 N N . ILE A 1 230 ? -1.448 38.444 29.022 1.00 37.94 230 ILE A N 1
ATOM 1867 C CA . ILE A 1 230 ? -2.797 37.952 28.660 1.00 37.94 230 ILE A CA 1
ATOM 1868 C C . ILE A 1 230 ? -3.559 38.971 27.776 1.00 37.94 230 ILE A C 1
ATOM 1870 O O . ILE A 1 230 ? -4.617 38.679 27.216 1.00 37.94 230 ILE A O 1
ATOM 1874 N N . ALA A 1 231 ? -2.999 40.164 27.562 1.00 40.34 231 ALA A N 1
ATOM 1875 C CA . ALA A 1 231 ? -3.598 41.214 26.745 1.00 40.34 231 ALA A CA 1
ATOM 1876 C C . ALA A 1 231 ? -3.368 41.012 25.231 1.00 40.34 231 ALA A C 1
ATOM 1878 O O . ALA A 1 231 ? -2.555 41.717 24.642 1.00 40.34 231 ALA A O 1
ATOM 1879 N N . ASN A 1 232 ? -4.085 40.064 24.605 1.00 37.31 232 ASN A N 1
ATOM 1880 C CA . ASN A 1 232 ? -4.598 40.176 23.221 1.00 37.31 232 ASN A CA 1
ATOM 1881 C C . ASN A 1 232 ? -5.505 38.986 22.821 1.00 37.31 232 ASN A C 1
ATOM 1883 O O . ASN A 1 232 ? -5.134 38.130 22.025 1.00 37.31 232 ASN A O 1
ATOM 1887 N N . GLY A 1 233 ? -6.731 38.986 23.351 1.00 42.56 233 GLY A N 1
ATOM 1888 C CA . GLY A 1 233 ? -7.938 38.555 22.630 1.00 42.56 233 GLY A CA 1
ATOM 1889 C C . GLY A 1 233 ? -8.039 37.118 22.098 1.00 42.56 233 GLY A C 1
ATOM 1890 O O . GLY A 1 233 ? -7.987 36.921 20.890 1.00 42.56 233 GLY A O 1
ATOM 1891 N N . ILE A 1 234 ? -8.368 36.171 22.981 1.00 39.09 234 ILE A N 1
ATOM 1892 C CA . ILE A 1 234 ? -9.550 35.286 22.879 1.00 39.09 234 ILE A CA 1
ATOM 1893 C C . ILE A 1 234 ? -9.915 34.877 24.316 1.00 39.09 234 ILE A C 1
ATOM 1895 O O . ILE A 1 234 ? -9.047 34.524 25.112 1.00 39.09 234 ILE A O 1
ATOM 1899 N N . GLU A 1 235 ? -11.194 34.980 24.676 1.00 47.78 235 GLU A N 1
ATOM 1900 C CA . GLU A 1 235 ? -11.678 34.648 26.019 1.00 47.78 235 GLU A CA 1
ATOM 1901 C C . GLU A 1 235 ? -11.692 33.127 26.227 1.00 47.78 235 GLU A C 1
ATOM 1903 O O . GLU A 1 235 ? -12.509 32.423 25.634 1.00 47.78 235 GLU A O 1
ATOM 1908 N N . VAL A 1 236 ? -10.833 32.603 27.107 1.00 52.31 236 VAL A N 1
ATOM 1909 C CA . VAL A 1 236 ? -10.967 31.213 27.569 1.00 52.31 236 VAL A CA 1
ATOM 1910 C C . VAL A 1 236 ? -12.007 31.185 28.689 1.00 52.31 236 VAL A C 1
ATOM 1912 O O . VAL A 1 236 ? -11.697 31.533 29.826 1.00 52.31 236 VAL A O 1
ATOM 1915 N N . GLN A 1 237 ? -13.251 30.838 28.346 1.00 60.38 237 GLN A N 1
ATOM 1916 C CA . GLN A 1 237 ? -14.430 31.137 29.175 1.00 60.38 237 GLN A CA 1
ATOM 1917 C C . GLN A 1 237 ? -14.616 30.292 30.453 1.00 60.38 237 GLN A C 1
ATOM 1919 O O . GLN A 1 237 ? -15.509 30.616 31.229 1.00 60.38 237 GLN A O 1
ATOM 1924 N N . ASN A 1 238 ? -13.783 29.281 30.734 1.00 69.06 238 ASN A N 1
ATOM 1925 C CA . ASN A 1 238 ? -13.762 28.584 32.031 1.00 69.06 238 ASN A CA 1
ATOM 1926 C C . ASN A 1 238 ? -12.339 28.215 32.459 1.00 69.06 238 ASN A C 1
ATOM 1928 O O . ASN A 1 238 ? -11.513 27.827 31.630 1.00 69.06 238 ASN A O 1
ATOM 1932 N N . ASP A 1 239 ? -12.090 28.244 33.769 1.00 78.69 239 ASP A N 1
ATOM 1933 C CA . ASP A 1 239 ? -10.836 27.775 34.373 1.00 78.69 239 ASP A CA 1
ATOM 1934 C C . ASP A 1 239 ? -10.690 26.244 34.238 1.00 78.69 239 ASP A C 1
ATOM 1936 O O . ASP A 1 239 ? -9.650 25.754 33.800 1.00 78.69 239 ASP A O 1
ATOM 1940 N N . ASP A 1 240 ? -11.785 25.497 34.437 1.00 80.25 240 ASP A N 1
ATOM 1941 C CA . ASP A 1 240 ? -11.886 24.053 34.172 1.00 80.25 240 ASP A CA 1
ATOM 1942 C C . ASP A 1 240 ? -11.410 23.662 32.760 1.00 80.25 240 ASP A C 1
ATOM 1944 O O . ASP A 1 240 ? -10.727 22.654 32.574 1.00 80.25 240 ASP A O 1
ATOM 1948 N N . ASP A 1 241 ? -11.766 24.451 31.740 1.00 82.12 241 ASP A N 1
ATOM 1949 C CA . ASP A 1 241 ? -11.378 24.169 30.355 1.00 82.12 241 ASP A CA 1
ATOM 1950 C C . ASP A 1 241 ? -9.883 24.453 30.128 1.00 82.12 241 ASP A C 1
ATOM 1952 O O . ASP A 1 241 ? -9.231 23.740 29.362 1.00 82.12 241 ASP A O 1
ATOM 1956 N N . ARG A 1 242 ? -9.295 25.419 30.853 1.00 84.19 242 ARG A N 1
ATOM 1957 C CA . ARG A 1 242 ? -7.836 25.641 30.874 1.00 84.19 242 ARG A CA 1
ATOM 1958 C C . ARG A 1 242 ? -7.122 24.454 31.511 1.00 84.19 242 ARG A C 1
ATOM 1960 O O . ARG A 1 242 ? -6.136 23.981 30.946 1.00 84.19 242 ARG A O 1
ATOM 1967 N N . GLU A 1 243 ? -7.626 23.940 32.632 1.00 86.75 243 GLU A N 1
ATOM 1968 C CA . GLU A 1 243 ? -7.066 22.755 33.291 1.00 86.75 243 GLU A CA 1
ATOM 1969 C C . GLU A 1 243 ? -7.123 21.523 32.370 1.00 86.75 243 GLU A C 1
ATOM 1971 O O . GLU A 1 243 ? -6.118 20.824 32.211 1.00 86.75 243 GLU A O 1
ATOM 1976 N N . ARG A 1 244 ? -8.249 21.299 31.672 1.00 85.50 244 ARG A N 1
ATOM 1977 C CA . ARG A 1 244 ? -8.397 20.218 30.674 1.00 85.50 244 ARG A CA 1
ATOM 1978 C C . ARG A 1 244 ? -7.415 20.357 29.508 1.00 85.50 244 ARG A C 1
ATOM 1980 O O . ARG A 1 244 ? -6.752 19.374 29.172 1.00 85.50 244 ARG A O 1
ATOM 1987 N N . ILE A 1 245 ? -7.267 21.555 28.927 1.00 87.19 245 ILE A N 1
ATOM 1988 C CA . ILE A 1 245 ? -6.259 21.822 27.881 1.00 87.19 245 ILE A CA 1
ATOM 1989 C C . ILE A 1 245 ? -4.863 21.470 28.406 1.00 87.19 245 ILE A C 1
ATOM 1991 O O . ILE A 1 245 ? -4.142 20.704 27.766 1.00 87.19 245 ILE A O 1
ATOM 1995 N N . ILE A 1 246 ? -4.489 21.984 29.582 1.00 88.62 246 ILE A N 1
ATOM 1996 C CA . ILE A 1 246 ? -3.170 21.749 30.181 1.00 88.62 246 ILE A CA 1
ATOM 1997 C C . ILE A 1 246 ? -2.936 20.250 30.407 1.00 88.62 246 ILE A C 1
ATOM 1999 O O . ILE A 1 246 ? -1.875 19.757 30.032 1.00 88.62 246 ILE A O 1
ATOM 2003 N N . LYS A 1 247 ? -3.921 19.509 30.932 1.00 89.31 247 LYS A N 1
ATOM 2004 C CA . LYS A 1 247 ? -3.838 18.058 31.172 1.00 89.31 247 LYS A CA 1
ATOM 2005 C C . LYS A 1 247 ? -3.591 17.253 29.889 1.00 89.31 247 LYS A C 1
ATOM 2007 O O . LYS A 1 247 ? -2.765 16.343 29.891 1.00 89.31 247 LYS A O 1
ATOM 2012 N N . ILE A 1 248 ? -4.260 17.584 28.782 1.00 88.44 248 ILE A N 1
ATOM 2013 C CA . ILE A 1 248 ? -4.033 16.891 27.500 1.00 88.44 248 ILE A CA 1
ATOM 2014 C C . ILE A 1 248 ? -2.663 17.281 26.914 1.00 88.44 248 ILE A C 1
ATOM 2016 O O . ILE A 1 248 ? -1.930 16.427 26.410 1.00 88.44 248 ILE A O 1
ATOM 2020 N N . LEU A 1 249 ? -2.268 18.555 27.023 1.00 89.56 249 LEU A N 1
ATOM 2021 C CA . LEU A 1 249 ? -0.962 19.026 26.552 1.00 89.56 249 LEU A CA 1
ATOM 2022 C C . LEU A 1 249 ? 0.211 18.432 27.352 1.00 89.56 249 LEU A C 1
ATOM 2024 O O . LEU A 1 249 ? 1.241 18.121 26.750 1.00 89.56 249 LEU A O 1
ATOM 2028 N N . THR A 1 250 ? 0.084 18.227 28.669 1.00 89.50 250 THR A N 1
ATOM 2029 C CA . THR A 1 250 ? 1.125 17.564 29.475 1.00 89.50 250 THR A CA 1
ATOM 2030 C C . THR A 1 250 ? 1.264 16.089 29.114 1.00 89.50 250 THR A C 1
ATOM 2032 O O . THR A 1 250 ? 2.390 15.643 28.915 1.00 89.50 250 THR A O 1
ATOM 2035 N N . MET A 1 251 ? 0.163 15.357 28.899 1.00 87.56 251 MET A N 1
ATOM 2036 C CA . MET A 1 251 ? 0.210 13.972 28.400 1.00 87.56 251 MET A CA 1
ATOM 2037 C C . MET A 1 251 ? 0.974 13.859 27.069 1.00 87.56 251 MET A C 1
ATOM 2039 O O . MET A 1 251 ? 1.849 13.004 26.920 1.00 87.56 251 MET A O 1
ATOM 2043 N N . ILE A 1 252 ? 0.688 14.749 26.110 1.00 88.19 252 ILE A N 1
ATOM 2044 C CA . ILE A 1 252 ? 1.370 14.775 24.804 1.00 88.19 252 ILE A CA 1
ATOM 2045 C C . ILE A 1 252 ? 2.850 15.158 24.953 1.00 88.19 252 ILE A C 1
ATOM 2047 O O . ILE A 1 252 ? 3.713 14.567 24.301 1.00 88.19 252 ILE A O 1
ATOM 2051 N N . LYS A 1 253 ? 3.166 16.128 25.818 1.00 88.69 253 LYS A N 1
ATOM 2052 C CA . LYS A 1 253 ? 4.545 16.537 26.114 1.00 88.69 253 LYS A CA 1
ATOM 2053 C C . LYS A 1 253 ? 5.353 15.389 26.723 1.00 88.69 253 LYS A C 1
ATOM 2055 O O . LYS A 1 253 ? 6.476 15.146 26.285 1.00 88.69 253 LYS A O 1
ATOM 2060 N N . ASP A 1 254 ? 4.786 14.676 27.689 1.00 87.94 254 ASP A N 1
ATOM 2061 C CA . ASP A 1 254 ? 5.447 13.567 28.376 1.00 87.94 254 ASP A CA 1
ATOM 2062 C C . ASP A 1 254 ? 5.683 12.368 27.454 1.00 87.94 254 ASP A C 1
ATOM 2064 O O . ASP A 1 254 ? 6.690 11.676 27.604 1.00 87.94 254 ASP A O 1
ATOM 2068 N N . GLU A 1 255 ? 4.798 12.111 26.486 1.00 85.56 255 GLU A N 1
ATOM 2069 C CA . GLU A 1 255 ? 5.048 11.090 25.463 1.00 85.56 255 GLU A CA 1
ATOM 2070 C C . GLU A 1 255 ? 6.186 11.497 24.526 1.00 85.56 255 GLU A C 1
ATOM 2072 O O . GLU A 1 255 ? 7.140 10.731 24.384 1.00 85.56 255 GLU A O 1
ATOM 2077 N N . LYS A 1 256 ? 6.171 12.731 24.004 1.00 85.38 256 LYS A N 1
ATOM 2078 C CA . LYS A 1 256 ? 7.262 13.257 23.166 1.00 85.38 256 LYS A CA 1
ATOM 2079 C C . LYS A 1 256 ? 8.618 13.257 23.880 1.00 85.38 256 LYS A C 1
ATOM 2081 O O . LYS A 1 256 ? 9.626 12.946 23.255 1.00 85.38 256 LYS A O 1
ATOM 2086 N N . LEU A 1 257 ? 8.655 13.542 25.186 1.00 85.88 257 LEU A N 1
ATOM 2087 C CA . LEU A 1 257 ? 9.876 13.442 26.000 1.00 85.88 257 LEU A CA 1
ATOM 2088 C C . LEU A 1 257 ? 10.364 11.993 26.183 1.00 85.88 257 LEU A C 1
ATOM 2090 O O . LEU A 1 257 ? 11.567 11.767 26.288 1.00 85.88 257 LEU A O 1
ATOM 2094 N N . LYS A 1 258 ? 9.457 11.007 26.208 1.00 82.94 258 LYS A N 1
ATOM 2095 C CA . LYS A 1 258 ? 9.797 9.574 26.306 1.00 82.94 258 LYS A CA 1
ATOM 2096 C C . LYS A 1 258 ? 10.264 8.973 24.974 1.00 82.94 258 LYS A C 1
ATOM 2098 O O . LYS A 1 258 ? 10.872 7.905 24.990 1.00 82.94 258 LYS A O 1
ATOM 2103 N N . THR A 1 259 ? 9.992 9.619 23.839 1.00 76.94 259 THR A N 1
ATOM 2104 C CA . THR A 1 259 ? 10.412 9.179 22.494 1.00 76.94 259 THR A CA 1
ATOM 2105 C C . THR A 1 259 ? 11.176 10.285 21.750 1.00 76.94 259 THR A C 1
ATOM 2107 O O . THR A 1 259 ? 10.627 10.879 20.818 1.00 76.94 259 THR A O 1
ATOM 2110 N N . PRO A 1 260 ? 12.440 10.568 22.126 1.00 70.75 260 PRO A N 1
ATOM 2111 C CA . PRO A 1 260 ? 13.244 11.617 21.488 1.00 70.75 260 PRO A CA 1
ATOM 2112 C C . PRO A 1 260 ? 13.555 11.325 20.010 1.00 70.75 260 PRO A C 1
ATOM 2114 O O . PRO A 1 260 ? 13.611 12.251 19.211 1.00 70.75 260 PRO A O 1
ATOM 2117 N N . GLU A 1 261 ? 13.654 10.046 19.629 1.00 70.81 261 GLU A N 1
ATOM 2118 C CA . GLU A 1 261 ? 13.804 9.576 18.236 1.00 70.81 261 GLU A CA 1
ATOM 2119 C C . GLU A 1 261 ? 12.526 9.759 17.382 1.00 70.81 261 GLU A C 1
ATOM 2121 O O . GLU A 1 261 ? 12.473 9.361 16.219 1.00 70.81 261 GLU A O 1
ATOM 2126 N N . GLY A 1 262 ? 11.465 10.331 17.962 1.00 67.81 262 GLY A N 1
ATOM 2127 C CA . GLY A 1 262 ? 10.160 10.495 17.333 1.00 67.81 262 GLY A CA 1
ATOM 2128 C C . GLY A 1 262 ? 9.297 9.229 17.340 1.00 67.81 262 GLY A C 1
ATOM 2129 O O . GLY A 1 262 ? 9.716 8.130 17.708 1.00 67.81 262 GLY A O 1
ATOM 2130 N N . TYR A 1 263 ? 8.039 9.394 16.928 1.00 70.50 263 TYR A N 1
ATOM 2131 C CA . TYR A 1 263 ? 7.121 8.277 16.726 1.00 70.50 263 TYR A CA 1
ATOM 2132 C C . TYR A 1 263 ? 7.285 7.732 15.304 1.00 70.50 263 TYR A C 1
ATOM 2134 O O . TYR A 1 263 ? 6.891 8.391 14.343 1.00 70.50 263 TYR A O 1
ATOM 2142 N N . ASN A 1 264 ? 7.855 6.531 15.183 1.00 72.38 264 ASN A N 1
ATOM 2143 C CA . ASN A 1 264 ? 7.984 5.800 13.922 1.00 72.38 264 ASN A CA 1
ATOM 2144 C C . ASN A 1 264 ? 6.912 4.688 13.845 1.00 72.38 264 ASN A C 1
ATOM 2146 O O . ASN A 1 264 ? 7.142 3.588 14.359 1.00 72.38 264 ASN A O 1
ATOM 2150 N N . PRO A 1 265 ? 5.712 4.972 13.305 1.00 74.06 265 PRO A N 1
ATOM 2151 C CA . PRO A 1 265 ? 4.640 3.989 13.168 1.00 74.06 265 PRO A CA 1
ATOM 2152 C C . PRO A 1 265 ? 4.964 2.910 12.123 1.00 74.06 265 PRO A C 1
ATOM 2154 O O . PRO A 1 265 ? 5.722 3.131 11.182 1.00 74.06 265 PRO A O 1
ATOM 2157 N N . ASP A 1 266 ? 4.305 1.756 12.245 1.00 76.00 266 ASP A N 1
ATOM 2158 C CA . ASP A 1 266 ? 4.226 0.759 11.169 1.00 76.00 266 ASP A CA 1
ATOM 2159 C C . ASP A 1 266 ? 3.679 1.422 9.879 1.00 76.00 266 ASP A C 1
ATOM 2161 O O . ASP A 1 266 ? 2.701 2.169 9.967 1.00 76.00 266 ASP A O 1
ATOM 2165 N N . PRO A 1 267 ? 4.236 1.156 8.679 1.00 76.06 267 PRO A N 1
ATOM 2166 C CA . PRO A 1 267 ? 3.649 1.579 7.402 1.00 76.06 267 PRO A CA 1
ATOM 2167 C C . PRO A 1 267 ? 2.173 1.191 7.181 1.00 76.06 267 PRO A C 1
ATOM 2169 O O . PRO A 1 267 ? 1.523 1.762 6.307 1.00 76.06 267 PRO A O 1
ATOM 2172 N N . LEU A 1 268 ? 1.642 0.224 7.938 1.00 79.69 268 LEU A N 1
ATOM 2173 C CA . LEU A 1 268 ? 0.232 -0.185 7.950 1.00 79.69 268 LEU A CA 1
ATOM 2174 C C . LEU A 1 268 ? -0.601 0.469 9.071 1.00 79.69 268 LEU A C 1
ATOM 2176 O O . LEU A 1 268 ? -1.782 0.146 9.223 1.00 79.69 268 LEU A O 1
ATOM 2180 N N . ALA A 1 269 ? -0.020 1.364 9.875 1.00 80.94 269 ALA A N 1
ATOM 2181 C CA . ALA A 1 269 ? -0.741 2.078 10.920 1.00 80.94 269 ALA A CA 1
ATOM 2182 C C . ALA A 1 269 ? -1.849 2.967 10.331 1.00 80.94 269 ALA A C 1
ATOM 2184 O O . ALA A 1 269 ? -1.698 3.583 9.276 1.00 80.94 269 ALA A O 1
ATOM 2185 N N . ALA A 1 270 ? -2.972 3.063 11.044 1.00 82.56 270 ALA A N 1
ATOM 2186 C CA . ALA A 1 270 ? -4.070 3.930 10.641 1.00 82.56 270 ALA A CA 1
ATOM 2187 C C . ALA A 1 270 ? -3.626 5.404 10.621 1.00 82.56 270 ALA A C 1
ATOM 2189 O O . ALA A 1 270 ? -2.950 5.881 11.537 1.00 82.56 270 ALA A O 1
ATOM 2190 N N . MET A 1 271 ? -4.022 6.124 9.572 1.00 88.06 271 MET A N 1
ATOM 2191 C CA . MET A 1 271 ? -3.677 7.532 9.371 1.00 88.06 271 MET A CA 1
ATOM 2192 C C . MET A 1 271 ? -4.596 8.450 10.182 1.00 88.06 271 MET A C 1
ATOM 2194 O O . MET A 1 271 ? -5.782 8.173 10.341 1.00 88.06 271 MET A O 1
ATOM 2198 N N . CYS A 1 272 ? -4.049 9.571 10.653 1.00 89.00 272 CYS A N 1
ATOM 2199 C CA . CYS A 1 272 ? -4.786 10.646 11.310 1.00 89.00 272 CYS A CA 1
ATOM 2200 C C . CYS A 1 272 ? -5.899 11.173 10.397 1.00 89.00 272 CYS A C 1
ATOM 2202 O O . CYS A 1 272 ? -5.636 11.599 9.270 1.00 89.00 272 CYS A O 1
ATOM 2204 N N . GLU A 1 273 ? -7.129 11.200 10.902 1.00 87.44 273 GLU A N 1
ATOM 2205 C CA . GLU A 1 273 ? -8.316 11.599 10.143 1.00 87.44 273 GLU A CA 1
ATOM 2206 C C . GLU A 1 273 ? -8.257 13.063 9.671 1.00 87.44 273 GLU A C 1
ATOM 2208 O O . GLU A 1 273 ? -8.659 13.375 8.548 1.00 87.44 273 GLU A O 1
ATOM 2213 N N . THR A 1 274 ? -7.671 13.944 10.491 1.00 86.31 274 THR A N 1
ATOM 2214 C CA . THR A 1 274 ? -7.546 15.383 10.222 1.00 86.31 274 THR A CA 1
ATOM 2215 C C . THR A 1 274 ? -6.493 15.702 9.157 1.00 86.31 274 THR A C 1
ATOM 2217 O O . THR A 1 274 ? -6.804 16.384 8.184 1.00 86.31 274 THR A O 1
ATOM 2220 N N . CYS A 1 275 ? -5.243 15.238 9.315 1.00 86.69 275 CYS A N 1
ATOM 2221 C CA . CYS A 1 275 ? -4.155 15.611 8.396 1.00 86.69 275 CYS A CA 1
ATOM 2222 C C . CYS A 1 275 ? -3.842 14.576 7.310 1.00 86.69 275 CYS A C 1
ATOM 2224 O O . CYS A 1 275 ? -3.227 14.940 6.316 1.00 86.69 275 CYS A O 1
ATOM 2226 N N . ARG A 1 276 ? -4.205 13.297 7.490 1.00 84.81 276 ARG A N 1
ATOM 2227 C CA . ARG A 1 276 ? -3.917 12.160 6.583 1.00 84.81 276 ARG A CA 1
ATOM 2228 C C . ARG A 1 276 ? -2.445 11.937 6.182 1.00 84.81 276 ARG A C 1
ATOM 2230 O O . ARG A 1 276 ? -2.173 11.034 5.401 1.00 84.81 276 ARG A O 1
ATOM 2237 N N . VAL A 1 277 ? -1.502 12.705 6.734 1.00 81.56 277 VAL A N 1
ATOM 2238 C CA . VAL A 1 277 ? -0.049 12.611 6.473 1.00 81.56 277 VAL A CA 1
ATOM 2239 C C . VAL A 1 277 ? 0.685 11.817 7.556 1.00 81.56 277 VAL A C 1
ATOM 2241 O O . VAL A 1 277 ? 1.692 11.177 7.278 1.00 81.56 277 VAL A O 1
ATOM 2244 N N . ARG A 1 278 ? 0.185 11.836 8.795 1.00 82.38 278 ARG A N 1
ATOM 2245 C CA . ARG A 1 278 ? 0.791 11.151 9.948 1.00 82.38 278 ARG A CA 1
ATOM 2246 C C . ARG A 1 278 ? -0.130 10.049 10.451 1.00 82.38 278 ARG A C 1
ATOM 2248 O O . ARG A 1 278 ? -1.346 10.196 10.349 1.00 82.38 278 ARG A O 1
ATOM 2255 N N . ALA A 1 279 ? 0.431 8.983 11.019 1.00 83.69 279 ALA A N 1
ATOM 2256 C CA . ALA A 1 279 ? -0.355 7.976 11.729 1.00 83.69 279 ALA A CA 1
ATOM 2257 C C . ALA A 1 279 ? -1.082 8.583 12.945 1.00 83.69 279 ALA A C 1
ATOM 2259 O O . ALA A 1 279 ? -0.699 9.648 13.440 1.00 83.69 279 ALA A O 1
ATOM 2260 N N . ILE A 1 280 ? -2.122 7.902 13.429 1.00 81.88 280 ILE A N 1
ATOM 2261 C CA . ILE A 1 280 ? -2.744 8.179 14.735 1.00 81.88 280 ILE A CA 1
ATOM 2262 C C . ILE A 1 280 ? -1.654 8.177 15.819 1.00 81.88 280 ILE A C 1
ATOM 2264 O O . ILE A 1 280 ? -0.687 7.420 15.722 1.00 81.88 280 ILE A O 1
ATOM 2268 N N . SER A 1 281 ? -1.770 9.039 16.834 1.00 74.62 281 SER A N 1
ATOM 2269 C CA . SER A 1 281 ? -0.768 9.112 17.901 1.00 74.62 281 SER A CA 1
ATOM 2270 C C . SER A 1 281 ? -0.591 7.781 18.624 1.00 74.62 281 SER A C 1
ATOM 2272 O O . SER A 1 281 ? -1.538 7.022 18.822 1.00 74.62 281 SER A O 1
ATOM 2274 N N . ARG A 1 282 ? 0.636 7.546 19.104 1.00 74.31 282 ARG A N 1
ATOM 2275 C CA . ARG A 1 282 ? 0.960 6.423 19.989 1.00 74.31 282 ARG A CA 1
ATOM 2276 C C . ARG A 1 282 ? 0.033 6.366 21.206 1.00 74.31 282 ARG A C 1
ATOM 2278 O O . ARG A 1 282 ? -0.436 5.292 21.572 1.00 74.31 282 ARG A O 1
ATOM 2285 N N . LEU A 1 283 ? -0.242 7.530 21.801 1.00 78.75 283 LEU A N 1
ATOM 2286 C CA . LEU A 1 283 ? -1.344 7.712 22.740 1.00 78.75 283 LEU A CA 1
ATOM 2287 C C . LEU A 1 283 ? -2.659 7.617 21.966 1.00 78.75 283 LEU A C 1
ATOM 2289 O O . LEU A 1 283 ? -3.002 8.516 21.194 1.00 78.75 283 LEU A O 1
ATOM 2293 N N . ARG A 1 284 ? -3.405 6.535 22.178 1.00 84.06 284 ARG A N 1
ATOM 2294 C CA . ARG A 1 284 ? -4.770 6.412 21.670 1.00 84.06 284 ARG A CA 1
ATOM 2295 C C . ARG A 1 284 ? -5.706 7.188 22.578 1.00 84.06 284 ARG A C 1
ATOM 2297 O O . ARG A 1 284 ? -6.055 6.720 23.660 1.00 84.06 284 ARG A O 1
ATOM 2304 N N . PHE A 1 285 ? -6.079 8.380 22.132 1.00 87.12 285 PHE A N 1
ATOM 2305 C CA . PHE A 1 285 ? -7.041 9.223 22.823 1.00 87.12 285 PHE A CA 1
ATOM 2306 C C . PHE A 1 285 ? -8.456 8.676 22.642 1.00 87.12 285 PHE A C 1
ATOM 2308 O O . PHE A 1 285 ? -8.892 8.372 21.529 1.00 87.12 285 PHE A O 1
ATOM 2315 N N . ARG A 1 286 ? -9.187 8.580 23.748 1.00 88.62 286 ARG A N 1
ATOM 2316 C CA . ARG A 1 286 ? -10.585 8.167 23.799 1.00 88.62 286 ARG A CA 1
ATOM 2317 C C . ARG A 1 286 ? -11.372 9.196 24.594 1.00 88.62 286 ARG A C 1
ATOM 2319 O O . ARG A 1 286 ? -10.954 9.604 25.672 1.00 88.62 286 ARG A O 1
ATOM 2326 N N . CYS A 1 287 ? -12.527 9.584 24.074 1.00 88.62 287 CYS A N 1
ATOM 2327 C CA . CYS A 1 287 ? -13.508 10.347 24.828 1.00 88.62 287 CYS A CA 1
ATOM 2328 C C . CYS A 1 287 ? -14.402 9.368 25.604 1.00 88.62 287 CYS A C 1
ATOM 2330 O O . CYS A 1 287 ? -15.145 8.600 24.990 1.00 88.62 287 CYS A O 1
ATOM 2332 N N . ASN A 1 288 ? -14.351 9.391 26.936 1.00 85.06 288 ASN A N 1
ATOM 2333 C CA . ASN A 1 288 ? -15.209 8.571 27.794 1.00 85.06 288 ASN A CA 1
ATOM 2334 C C . ASN A 1 288 ? -16.669 9.039 27.755 1.00 85.06 288 ASN A C 1
ATOM 2336 O O . ASN A 1 288 ? -17.572 8.210 27.785 1.00 85.06 288 ASN A O 1
ATOM 2340 N N . THR A 1 289 ? -16.921 10.345 27.612 1.00 86.31 289 THR A N 1
ATOM 2341 C CA . THR A 1 289 ? -18.290 10.890 27.542 1.00 86.31 289 THR A CA 1
ATOM 2342 C C . THR A 1 289 ? -19.015 10.498 26.249 1.00 86.31 289 THR A C 1
ATOM 2344 O O . THR A 1 289 ? -20.206 10.203 26.274 1.00 86.31 289 THR A O 1
ATOM 2347 N N . CYS A 1 290 ? -18.300 10.454 25.120 1.00 85.19 290 CYS A N 1
ATOM 2348 C CA . CYS A 1 290 ? -18.852 10.062 23.816 1.00 85.19 290 CYS A CA 1
ATOM 2349 C C . CYS A 1 290 ? -18.634 8.575 23.482 1.00 85.19 290 CYS A C 1
ATOM 2351 O O . CYS A 1 290 ? -19.174 8.092 22.492 1.00 85.19 290 CYS A O 1
ATOM 2353 N N . TYR A 1 291 ? -17.824 7.858 24.266 1.00 84.56 291 TYR A N 1
ATOM 2354 C CA . TYR A 1 291 ? -17.372 6.481 24.027 1.00 84.56 291 TYR A CA 1
ATOM 2355 C C . TYR A 1 291 ? -16.667 6.230 22.674 1.00 84.56 291 TYR A C 1
ATOM 2357 O O . TYR A 1 291 ? -16.611 5.086 22.219 1.00 84.56 291 TYR A O 1
ATOM 2365 N N . ILE A 1 292 ? -16.070 7.259 22.056 1.00 86.56 292 ILE A N 1
ATOM 2366 C CA . ILE A 1 292 ? -15.366 7.163 20.760 1.00 86.56 292 ILE A CA 1
ATOM 2367 C C . ILE A 1 292 ? -13.848 7.346 20.881 1.00 86.56 292 ILE A C 1
ATOM 2369 O O . ILE A 1 292 ? -13.358 8.018 21.791 1.00 86.56 292 ILE A O 1
ATOM 2373 N N . TYR A 1 293 ? -13.110 6.783 19.922 1.00 86.88 293 TYR A N 1
ATOM 2374 C CA . TYR A 1 293 ? -11.684 7.048 19.730 1.00 86.88 293 TYR A CA 1
ATOM 2375 C C . TYR A 1 293 ? -11.472 8.305 18.894 1.00 86.88 293 TYR A C 1
ATOM 2377 O O . TYR A 1 293 ? -12.097 8.484 17.849 1.00 86.88 293 TYR A O 1
ATOM 2385 N N . LEU A 1 294 ? -10.549 9.152 19.338 1.00 84.62 294 LEU A N 1
ATOM 2386 C CA . LEU A 1 294 ? -10.134 10.350 18.627 1.00 84.62 294 LEU A CA 1
ATOM 2387 C C . LEU A 1 294 ? -8.970 9.956 17.710 1.00 84.62 294 LEU A C 1
ATOM 2389 O O . LEU A 1 294 ? -7.810 9.966 18.120 1.00 84.62 294 LEU A O 1
ATOM 2393 N N . ASN A 1 295 ? -9.298 9.551 16.478 1.00 87.62 295 ASN A N 1
ATOM 2394 C CA . ASN A 1 295 ? -8.374 8.987 15.481 1.00 87.62 295 ASN A CA 1
ATOM 2395 C C . ASN A 1 295 ? -7.438 10.044 14.858 1.00 87.62 295 ASN A C 1
ATOM 2397 O O . ASN A 1 295 ? -7.337 10.193 13.639 1.00 87.62 295 ASN A O 1
ATOM 2401 N N . GLN A 1 296 ? -6.753 10.808 15.702 1.00 88.06 296 GLN A N 1
ATOM 2402 C CA . GLN A 1 296 ? -5.899 11.923 15.321 1.00 88.06 296 GLN A CA 1
ATOM 2403 C C . GLN A 1 296 ? -4.442 11.684 15.739 1.00 88.06 296 GLN A C 1
ATOM 2405 O O . GLN A 1 296 ? -4.139 10.818 16.556 1.00 88.06 296 GLN A O 1
ATOM 2410 N N . CYS A 1 297 ? -3.516 12.453 15.167 1.00 88.81 297 CYS A N 1
ATOM 2411 C CA . CYS A 1 297 ? -2.143 12.526 15.660 1.00 88.81 297 CYS A CA 1
ATOM 2412 C C . CYS A 1 297 ? -2.015 13.604 16.744 1.00 88.81 297 CYS A C 1
ATOM 2414 O O . CYS A 1 297 ? -2.795 14.559 16.779 1.00 88.81 297 CYS A O 1
ATOM 2416 N N . SER A 1 298 ? -0.991 13.473 17.588 1.00 87.12 298 SER A N 1
ATOM 2417 C CA . SER A 1 298 ? -0.711 14.364 18.722 1.00 87.12 298 SER A CA 1
ATOM 2418 C C . SER A 1 298 ? -0.692 15.833 18.312 1.00 87.12 298 SER A C 1
ATOM 2420 O O . SER A 1 298 ? -1.274 16.677 18.981 1.00 87.12 298 SER A O 1
ATOM 2422 N N . ASP A 1 299 ? -0.085 16.132 17.171 1.00 87.94 299 ASP A N 1
ATOM 2423 C CA . ASP A 1 299 ? 0.033 17.492 16.661 1.00 87.94 299 ASP A CA 1
ATOM 2424 C C . ASP A 1 299 ? -1.295 18.062 16.152 1.00 87.94 299 ASP A C 1
ATOM 2426 O O . ASP A 1 299 ? -1.536 19.248 16.337 1.00 87.94 299 ASP A O 1
ATOM 2430 N N . CYS A 1 300 ? -2.179 17.247 15.563 1.00 89.50 300 CYS A N 1
ATOM 2431 C CA . CYS A 1 300 ? -3.527 17.705 15.208 1.00 89.50 300 CYS A CA 1
ATOM 2432 C C . CYS A 1 300 ? -4.348 18.028 16.459 1.00 89.50 300 CYS A C 1
ATOM 2434 O O . CYS A 1 300 ? -5.012 19.060 16.484 1.00 89.50 300 CYS A O 1
ATOM 2436 N N . ILE A 1 301 ? -4.229 17.211 17.511 1.00 88.25 301 ILE A N 1
ATOM 2437 C CA . ILE A 1 301 ? -4.873 17.463 18.806 1.00 88.25 301 ILE A CA 1
ATOM 2438 C C . ILE A 1 301 ? -4.324 18.757 19.429 1.00 88.25 301 ILE A C 1
ATOM 2440 O O . ILE A 1 301 ? -5.102 19.617 19.829 1.00 88.25 301 ILE A O 1
ATOM 2444 N N . VAL A 1 302 ? -2.999 18.958 19.437 1.00 89.19 302 VAL A N 1
ATOM 2445 C CA . VAL A 1 302 ? -2.373 20.210 19.906 1.00 89.19 302 VAL A CA 1
ATOM 2446 C C . VAL A 1 302 ? -2.870 21.415 19.101 1.00 89.19 302 VAL A C 1
ATOM 2448 O O . VAL A 1 302 ? -3.263 22.412 19.698 1.00 89.19 302 VAL A O 1
ATOM 2451 N N . THR A 1 303 ? -2.908 21.338 17.765 1.00 89.69 303 THR A N 1
ATOM 2452 C CA . THR A 1 303 ? -3.444 22.424 16.928 1.00 89.69 303 THR A CA 1
ATOM 2453 C C . THR A 1 303 ? -4.912 22.712 17.245 1.00 89.69 303 THR A C 1
ATOM 2455 O O . THR A 1 303 ? -5.277 23.881 17.321 1.00 89.69 303 THR A O 1
ATOM 2458 N N . GLN A 1 304 ? -5.744 21.690 17.474 1.00 87.31 304 GLN A N 1
ATOM 2459 C CA . GLN A 1 304 ? -7.163 21.884 17.793 1.00 87.31 304 GLN A CA 1
ATOM 2460 C C . GLN A 1 304 ? -7.386 22.510 19.179 1.00 87.31 304 GLN A C 1
ATOM 2462 O O . GLN A 1 304 ? -8.234 23.389 19.337 1.00 87.31 304 GLN A O 1
ATOM 2467 N N . LEU A 1 305 ? -6.589 22.109 20.175 1.00 87.19 305 LEU A N 1
ATOM 2468 C CA . LEU A 1 305 ? -6.621 22.689 21.521 1.00 87.19 305 LEU A CA 1
ATOM 2469 C C . LEU A 1 305 ? -6.160 24.155 21.520 1.00 87.19 305 LEU A C 1
ATOM 2471 O O . LEU A 1 305 ? -6.817 24.994 22.129 1.00 87.19 305 LEU A O 1
ATOM 2475 N N . LEU A 1 306 ? -5.077 24.477 20.803 1.00 84.69 306 LEU A N 1
ATOM 2476 C CA . LEU A 1 306 ? -4.572 25.852 20.670 1.00 84.69 306 LEU A CA 1
ATOM 2477 C C . LEU A 1 306 ? -5.505 26.756 19.847 1.00 84.69 306 LEU A C 1
ATOM 2479 O O . LEU A 1 306 ? -5.562 27.956 20.090 1.00 84.69 306 LEU A O 1
ATOM 2483 N N . ALA A 1 307 ? -6.240 26.193 18.886 1.00 84.25 307 ALA A N 1
ATOM 2484 C CA . ALA A 1 307 ? -7.238 26.909 18.091 1.00 84.25 307 ALA A CA 1
ATOM 2485 C C . ALA A 1 307 ? -8.628 26.977 18.759 1.00 84.25 307 ALA A C 1
ATOM 2487 O O . ALA A 1 307 ? -9.567 27.470 18.135 1.00 84.25 307 ALA A O 1
ATOM 2488 N N . HIS A 1 308 ? -8.779 26.455 19.985 1.00 77.12 308 HIS A N 1
ATOM 2489 C CA . HIS A 1 308 ? -10.049 26.354 20.718 1.00 77.12 308 HIS A CA 1
ATOM 2490 C C . HIS A 1 308 ? -11.206 25.699 19.928 1.00 77.12 308 HIS A C 1
ATOM 2492 O O . HIS A 1 308 ? -12.374 25.959 20.203 1.00 77.12 308 HIS A O 1
ATOM 2498 N N . ASN A 1 309 ? -10.902 24.822 18.962 1.00 82.06 309 ASN A N 1
ATOM 2499 C CA . ASN A 1 309 ? -11.894 24.154 18.105 1.00 82.06 309 ASN A CA 1
ATOM 2500 C C . ASN A 1 309 ? -12.003 22.639 18.365 1.00 82.06 309 ASN A C 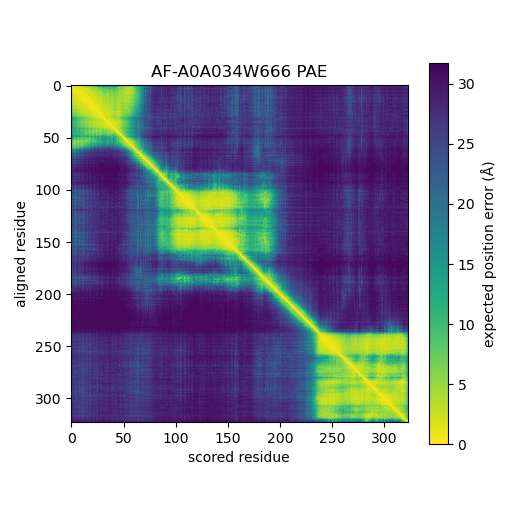1
ATOM 2502 O O . ASN A 1 309 ? -12.535 21.892 17.546 1.00 82.06 309 ASN A O 1
ATOM 2506 N N . PHE A 1 310 ? -11.497 22.180 19.511 1.00 83.75 310 PHE A N 1
ATOM 2507 C CA . PHE A 1 310 ? -11.536 20.781 19.920 1.00 83.75 310 PHE A CA 1
ATOM 2508 C C . PHE A 1 310 ? -12.929 20.394 20.451 1.00 83.75 310 PHE A C 1
ATOM 2510 O O . PHE A 1 310 ? -13.283 20.700 21.589 1.00 83.75 310 PHE A O 1
ATOM 2517 N N . GLU A 1 311 ? -13.709 19.677 19.636 1.00 80.69 311 GLU A N 1
ATOM 2518 C CA . GLU A 1 311 ? -15.113 19.301 19.911 1.00 80.69 311 GLU A CA 1
ATOM 2519 C C . GLU A 1 311 ? -15.324 18.491 21.206 1.00 80.69 311 GLU A C 1
ATOM 2521 O O . GLU A 1 311 ? -16.432 18.442 21.740 1.00 80.69 311 GLU A O 1
ATOM 2526 N N . HIS A 1 312 ? -14.269 17.865 21.739 1.00 81.94 312 HIS A N 1
ATOM 2527 C CA . HIS A 1 312 ? -14.319 17.085 22.977 1.00 81.94 312 HIS A CA 1
ATOM 2528 C C . HIS A 1 312 ? -13.679 17.783 24.185 1.00 81.94 312 HIS A C 1
ATOM 2530 O O . HIS A 1 312 ? -13.373 17.114 25.167 1.00 81.94 312 HIS A O 1
ATOM 2536 N N . LEU A 1 313 ? -13.487 19.107 24.151 1.00 81.75 313 LEU A N 1
ATOM 2537 C CA . LEU A 1 313 ? -12.849 19.833 25.256 1.00 81.75 313 LEU A CA 1
ATOM 2538 C C . LEU A 1 313 ? -13.652 19.780 26.568 1.00 81.75 313 LEU A C 1
ATOM 2540 O O . LEU A 1 313 ? -13.071 19.662 27.642 1.00 81.75 313 LEU A O 1
ATOM 2544 N N . SER A 1 314 ? -14.980 19.809 26.477 1.00 81.69 314 SER A N 1
ATOM 2545 C CA . SER A 1 314 ? -15.901 19.690 27.615 1.00 81.69 314 SER A CA 1
ATOM 2546 C C . SER A 1 314 ? -16.115 18.246 28.095 1.00 81.69 314 SER A C 1
ATOM 2548 O O . SER A 1 314 ? -16.922 18.007 28.995 1.00 81.69 314 SER A O 1
ATOM 2550 N N . HIS A 1 315 ? -15.427 17.272 27.494 1.00 84.62 315 HIS A N 1
ATOM 2551 C CA . HIS A 1 315 ? -15.592 15.848 27.761 1.00 84.62 315 HIS A CA 1
ATOM 2552 C C . HIS A 1 315 ? -14.368 15.250 28.469 1.00 84.62 315 HIS A C 1
ATOM 2554 O O . HIS A 1 315 ? -13.259 15.774 28.394 1.00 84.62 315 HIS A O 1
ATOM 2560 N N . ASP A 1 316 ? -14.558 14.110 29.136 1.00 82.44 316 ASP A N 1
ATOM 2561 C CA . ASP A 1 316 ? -13.447 13.370 29.739 1.00 82.44 316 ASP A CA 1
ATOM 2562 C C . ASP A 1 316 ? -12.659 12.622 28.651 1.00 82.44 316 ASP A C 1
ATOM 2564 O O . ASP A 1 316 ? -13.139 11.637 28.083 1.00 82.44 316 ASP A O 1
ATOM 2568 N N . VAL A 1 317 ? -11.465 13.125 28.330 1.00 86.12 317 VAL A N 1
ATOM 2569 C CA . VAL A 1 317 ? -10.549 12.546 27.338 1.00 86.12 317 VAL A CA 1
ATOM 2570 C C . VAL A 1 317 ? -9.376 11.877 28.055 1.00 86.12 317 VAL A C 1
ATOM 2572 O O . VAL A 1 317 ? -8.642 12.518 28.808 1.00 86.12 317 VAL A O 1
ATOM 2575 N N . VAL A 1 318 ? -9.198 10.581 27.797 1.00 84.31 318 VAL A N 1
ATOM 2576 C CA . VAL A 1 318 ? -8.238 9.690 28.471 1.00 84.31 318 VAL A CA 1
ATOM 2577 C C . VAL A 1 318 ? -7.428 8.913 27.426 1.00 84.31 318 VAL A C 1
ATOM 2579 O O . VAL A 1 318 ? -7.848 8.799 26.270 1.00 84.31 318 VAL A O 1
ATOM 2582 N N . THR A 1 319 ? -6.254 8.394 27.796 1.00 83.75 319 THR A N 1
ATOM 2583 C CA . THR A 1 319 ? -5.442 7.539 26.917 1.00 83.75 319 THR A CA 1
ATOM 2584 C C . THR A 1 319 ? -5.638 6.059 27.257 1.00 83.75 319 THR A C 1
ATOM 2586 O O . THR A 1 319 ? -5.801 5.711 28.421 1.00 83.75 319 THR A O 1
ATOM 2589 N N . GLU A 1 320 ? -5.597 5.149 26.272 1.00 71.12 320 GLU A N 1
ATOM 2590 C CA . GLU A 1 320 ? -5.722 3.695 26.550 1.00 71.12 320 GLU A CA 1
ATOM 2591 C C . GLU A 1 320 ? -4.638 3.134 27.496 1.00 71.12 320 GLU A C 1
ATOM 2593 O O . GLU A 1 320 ? -4.790 2.030 28.006 1.00 71.12 320 GLU A O 1
ATOM 2598 N N . SER A 1 321 ? -3.555 3.878 27.742 1.00 59.78 321 SER A N 1
ATOM 2599 C CA . SER A 1 321 ? -2.512 3.542 28.721 1.00 59.78 321 SER A CA 1
ATOM 2600 C C . SER A 1 321 ? -2.946 3.667 30.190 1.00 59.78 321 SER A C 1
ATOM 2602 O O . SER A 1 321 ? -2.203 3.214 31.057 1.00 59.78 321 SER A O 1
ATOM 2604 N N . ASP A 1 322 ? -4.105 4.272 30.468 1.00 46.56 322 ASP A N 1
ATOM 2605 C CA . ASP A 1 322 ? -4.583 4.604 31.819 1.00 46.56 322 ASP A CA 1
ATOM 2606 C C . ASP A 1 322 ? -5.661 3.620 32.354 1.00 46.56 322 ASP A C 1
ATOM 2608 O O . ASP A 1 322 ? -6.476 4.002 33.198 1.00 46.56 322 ASP A O 1
ATOM 2612 N N . LEU A 1 323 ? -5.692 2.371 31.853 1.00 41.31 323 LEU A N 1
ATOM 2613 C CA . LEU A 1 323 ? -6.627 1.289 32.236 1.00 41.31 323 LEU A CA 1
ATOM 2614 C C . LEU A 1 323 ? -5.927 0.069 32.862 1.00 41.31 323 LEU A C 1
ATOM 2616 O O . LEU A 1 323 ? -4.914 -0.390 32.289 1.00 41.31 323 LEU A O 1
#

pLDDT: mean 70.4, std 19.09, range [25.45, 93.19]

Organism: Bactrocera dorsalis (NCBI:txid27457)

Solvent-accessible surface area (backbone atoms only — not comparable to full-atom values): 21366 Å² total; per-residue (Å²): 99,76,69,55,52,54,52,52,51,52,50,52,55,50,51,54,53,50,50,53,54,50,51,54,48,51,53,51,39,70,76,42,52,66,61,48,52,50,32,60,75,68,72,46,79,91,63,80,87,81,87,72,85,80,80,81,79,75,88,75,84,63,72,68,89,68,57,70,87,76,80,77,74,77,74,80,83,76,80,96,73,92,74,82,65,57,71,91,88,38,79,68,53,94,89,56,64,91,66,63,91,59,78,76,48,61,64,59,36,52,54,50,53,53,42,54,63,75,53,60,94,51,101,49,58,70,61,46,27,44,53,47,19,65,75,63,68,77,48,52,36,66,57,46,49,59,46,52,56,52,46,49,50,48,34,50,75,70,73,43,89,56,98,68,81,78,79,89,85,64,80,93,66,87,72,75,86,71,75,80,84,60,79,45,58,86,43,63,92,75,47,72,82,80,78,73,78,88,75,84,71,74,95,73,82,86,76,90,79,80,88,85,89,92,82,89,82,88,87,77,91,82,86,87,81,99,63,86,88,69,86,75,86,78,87,76,90,44,69,70,51,52,51,47,50,50,54,55,50,49,54,54,49,57,50,51,69,74,36,82,91,53,90,82,74,62,96,84,50,62,54,7,72,84,78,65,80,47,48,38,31,91,68,49,37,30,30,66,74,78,73,43,72,54,57,35,23,61,65,57,52,51,51,27,57,77,64,74,65,44,92,60,61,95,41,56,70,45,46,72,87,80,115

Secondary structure (DSSP, 8-state):
-HHHHHHHHHHHHHHHHHHHHHHHHHHHHHH-HHHHHHHHHHT--SS------PPPPP----TTTT---------------S---EETTEEPPTTS-TTTTPPPPHHHHHHHHHHHHHS---SSHHHHHHHHHHHHSSS-HHHHHHHHHHHHHHHHHTTPPPSSPPPS-----------TTS--TT-GGG------------TT-----------------------TT--SS-----HHHHHHHHHHHHHHHHHHHH-TT-----TTSPBPTTTSSSBPPSS-EEETTTTEE----HHHHHHHHHTT--TTTTS-EEEGGG-